Protein AF-A0A965AVF6-F1 (afdb_monomer)

Foldseek 3Di:
DLVLVVLCVVVVDQDEDQDEAADDPDCVVVVVVVSCVVHHFDYDHYHDPLDADPPDPALFQSRQASVQVSVQVSLVRVLVRDDDQQDKDKFFDPQKDAHSCLVVVVVVLLVPDPCSVQAFKEDEQAFEKDFCVVPVPQFDDDPPDPRITTQSFRPPLLQFAAPVRDRPPVGGLEPSGRVCVPPDDPPDDDNNHYLPDQKGWTLFDHSRIMMGRVVLSNPSQQGFDWDDDPDDSVPIRRSRNVNSNSSCVVPVGTYIYRSVRYRMYRYPDPPVPDD

Solvent-accessible surface area (backbone atoms only — not comparable to full-atom values): 15728 Å² total; per-residue (Å²): 113,73,72,49,59,53,47,41,46,75,72,68,49,90,70,70,48,70,46,72,44,70,65,67,91,61,67,59,62,60,53,49,52,60,64,46,61,95,54,54,69,49,77,48,80,44,71,68,97,48,84,56,74,83,89,54,98,62,65,38,55,75,43,50,47,42,53,20,53,53,51,38,51,44,48,53,55,45,46,77,69,62,86,53,77,90,39,74,40,76,49,66,45,92,70,51,46,67,57,76,59,48,65,60,54,50,54,56,54,42,71,68,47,96,58,50,90,45,53,47,34,40,15,43,31,15,20,36,34,38,46,34,86,82,38,79,87,58,43,43,79,41,89,98,37,89,66,33,13,41,25,51,34,54,33,56,35,72,30,32,19,40,73,81,69,46,72,45,58,98,37,54,50,41,51,60,22,41,59,52,70,72,75,54,69,93,86,65,88,66,56,73,38,66,74,86,46,48,67,39,71,28,48,14,68,40,34,51,36,30,42,27,50,28,53,62,65,57,36,87,83,62,52,49,40,61,58,70,89,85,60,63,55,94,66,40,52,48,33,54,36,46,31,37,42,46,47,29,72,78,66,74,29,42,37,34,37,31,52,76,46,50,75,26,36,36,69,66,76,82,72,88,83,80,130

Sequence (275 aa):
ALSRFAAWEKQGLAIRYTFLENDSVDATPALLKAFMAGRHGQLECKQLAAPYDRTRASQAFGRIMPLARMRNHALAMARSVASANEEWTLLFDADIYFPDDVLTRVFETLATDSAPDTIGMMSVYTQQLFRADQVPRIGQPVDGWPGWSAVGHYYDTFAFRDQFHRSHRPFCGFARCRSCRVGRPAGYPLPLVPADQSIVDVTAAYGGFALLPSWIVSDPRLNWSTYSGDLPEARSLCEHVIFCDRLRTLTGKRVVVLQAIDDVYRAEGVSNASG

Radius of gyration: 18.58 Å; Cα contacts (8 Å, |Δi|>4): 487; chains: 1; bounding box: 46×46×42 Å

pLDDT: mean 85.36, std 14.25, range [26.53, 98.5]

Structure (mmCIF, N/CA/C/O backbone):
data_AF-A0A965AVF6-F1
#
_entry.id   AF-A0A965AVF6-F1
#
loop_
_atom_site.group_PDB
_atom_site.id
_atom_site.type_symbol
_atom_site.label_atom_id
_atom_site.label_alt_id
_atom_site.label_comp_id
_atom_site.label_asym_id
_atom_site.label_entity_id
_atom_site.label_seq_id
_atom_site.pdbx_PDB_ins_code
_atom_site.Cartn_x
_atom_site.Cartn_y
_atom_site.Cartn_z
_atom_site.occupancy
_atom_site.B_iso_or_equiv
_atom_site.auth_seq_id
_atom_site.auth_comp_id
_atom_site.auth_asym_id
_atom_site.auth_atom_id
_atom_site.pdbx_PDB_model_num
ATOM 1 N N . ALA A 1 1 ? -8.301 -14.579 -3.091 1.00 59.06 1 ALA A N 1
ATOM 2 C CA . ALA A 1 1 ? -7.896 -13.518 -2.145 1.00 59.06 1 ALA A CA 1
ATOM 3 C C . ALA A 1 1 ? -8.533 -13.726 -0.770 1.00 59.06 1 ALA A C 1
ATOM 5 O O . ALA A 1 1 ? -7.802 -13.900 0.193 1.00 59.06 1 ALA A O 1
ATOM 6 N N . LEU A 1 2 ? -9.870 -13.800 -0.679 1.00 78.06 2 LEU A N 1
ATOM 7 C CA . LEU A 1 2 ? -10.595 -13.792 0.602 1.00 78.06 2 LEU A CA 1
ATOM 8 C C . LEU A 1 2 ? -10.259 -14.939 1.576 1.00 78.06 2 LEU A C 1
ATOM 10 O O . LEU A 1 2 ? -10.289 -14.742 2.786 1.00 78.06 2 LEU A O 1
ATOM 14 N N . SER A 1 3 ? -9.875 -16.114 1.071 1.00 73.31 3 SER A N 1
ATOM 15 C CA . SER A 1 3 ? -9.483 -17.262 1.903 1.00 73.31 3 SER A CA 1
ATOM 16 C C . SER A 1 3 ? -8.262 -17.003 2.794 1.00 73.31 3 SER A C 1
ATOM 18 O O . SER A 1 3 ? -8.140 -17.648 3.829 1.00 73.31 3 SER A O 1
ATOM 20 N N . ARG A 1 4 ? -7.383 -16.062 2.422 1.00 76.44 4 ARG A N 1
ATOM 21 C CA . ARG A 1 4 ? -6.175 -15.727 3.198 1.00 76.44 4 ARG A CA 1
ATOM 22 C C . ARG A 1 4 ? -6.493 -14.891 4.428 1.00 76.44 4 ARG A C 1
ATOM 24 O O . ARG A 1 4 ? -5.896 -15.082 5.475 1.00 76.44 4 ARG A O 1
ATOM 31 N N . PHE A 1 5 ? -7.514 -14.039 4.348 1.00 83.06 5 PHE A N 1
ATOM 32 C CA . PHE A 1 5 ? -7.996 -13.305 5.519 1.00 83.06 5 PHE A CA 1
ATOM 33 C C . PHE A 1 5 ? -8.522 -14.246 6.604 1.00 83.06 5 PHE A C 1
ATOM 35 O O . PHE A 1 5 ? -8.296 -14.003 7.785 1.00 83.06 5 PHE A O 1
ATOM 42 N N . ALA A 1 6 ? -9.145 -15.358 6.204 1.00 79.06 6 ALA A N 1
ATOM 43 C CA . ALA A 1 6 ? -9.592 -16.383 7.140 1.00 79.06 6 ALA A CA 1
ATOM 44 C C . ALA A 1 6 ? -8.423 -17.108 7.835 1.00 79.06 6 ALA A C 1
ATOM 46 O O . ALA A 1 6 ? -8.619 -17.676 8.907 1.00 79.06 6 ALA A O 1
ATOM 47 N N . ALA A 1 7 ? -7.214 -17.111 7.258 1.00 83.81 7 ALA A N 1
ATOM 48 C CA . ALA A 1 7 ? -6.035 -17.663 7.922 1.00 83.81 7 ALA A CA 1
ATOM 49 C C . ALA A 1 7 ? -5.635 -16.814 9.138 1.00 83.81 7 ALA A C 1
ATOM 51 O O . ALA A 1 7 ? -5.336 -17.372 10.191 1.00 83.81 7 ALA A O 1
ATOM 52 N N . TRP A 1 8 ? -5.718 -15.486 9.034 1.00 89.06 8 TRP A N 1
ATOM 53 C CA . TRP A 1 8 ? -5.454 -14.580 10.154 1.00 89.06 8 TRP A CA 1
ATOM 54 C C . TRP A 1 8 ? -6.490 -14.717 11.276 1.00 89.06 8 TRP A C 1
ATOM 56 O O . TRP A 1 8 ? -6.124 -14.782 12.447 1.00 89.06 8 TRP A O 1
ATOM 66 N N . GLU A 1 9 ? -7.773 -14.860 10.933 1.00 89.06 9 GLU A N 1
ATOM 67 C CA . GLU A 1 9 ? -8.834 -15.131 11.919 1.00 89.06 9 GLU A CA 1
ATOM 68 C C . GLU A 1 9 ? -8.582 -16.450 12.671 1.00 89.06 9 GLU A C 1
ATOM 70 O O . GLU A 1 9 ? -8.731 -16.515 13.890 1.00 89.06 9 GLU A O 1
ATOM 75 N N . LYS A 1 10 ? -8.139 -17.503 11.966 1.00 86.69 10 LYS A N 1
ATOM 76 C CA . LYS A 1 10 ? -7.786 -18.801 12.576 1.00 86.69 10 LYS A CA 1
ATOM 77 C C . LYS A 1 10 ? -6.592 -18.718 13.526 1.00 86.69 10 LYS A C 1
ATOM 79 O O . LYS A 1 10 ? -6.492 -19.545 14.427 1.00 86.69 10 LYS A O 1
ATOM 84 N N . GLN A 1 11 ? -5.710 -17.739 13.338 1.00 85.62 11 GLN A N 1
ATOM 85 C CA . GLN A 1 11 ? -4.608 -17.441 14.258 1.00 85.62 11 GLN A CA 1
ATOM 86 C C . GLN A 1 11 ? -5.067 -16.625 15.482 1.00 85.62 11 GLN A C 1
ATOM 88 O O . GLN A 1 11 ? -4.247 -16.265 16.320 1.00 85.62 11 GLN A O 1
ATOM 93 N N . GLY A 1 12 ? -6.370 -16.342 15.612 1.00 87.12 12 GLY A N 1
ATOM 94 C CA . GLY A 1 12 ? -6.942 -15.613 16.744 1.00 87.12 12 GLY A CA 1
ATOM 95 C C . GLY A 1 12 ? -6.839 -14.093 16.625 1.00 87.12 12 GLY A C 1
ATOM 96 O O . GLY A 1 12 ? -7.102 -13.394 17.602 1.00 87.12 12 GLY A O 1
ATOM 97 N N . LEU A 1 13 ? -6.472 -13.562 15.451 1.00 87.50 13 LEU A N 1
ATOM 98 C CA . LEU A 1 13 ? -6.428 -12.119 15.232 1.00 87.50 13 LEU A CA 1
ATOM 99 C C . LEU A 1 13 ? -7.849 -11.557 15.131 1.00 87.50 13 LEU A C 1
ATOM 101 O O . LEU A 1 13 ? -8.646 -11.976 14.289 1.00 87.50 13 LEU A O 1
ATOM 105 N N . ALA A 1 14 ? -8.157 -10.573 15.976 1.00 89.44 14 ALA A N 1
ATOM 106 C CA . ALA A 1 14 ? -9.392 -9.809 15.881 1.00 89.44 14 ALA A CA 1
ATOM 107 C C . ALA A 1 14 ? -9.292 -8.826 14.707 1.00 89.44 14 ALA A C 1
ATOM 109 O O . ALA A 1 14 ? -8.501 -7.884 14.742 1.00 89.44 14 ALA A O 1
ATOM 110 N N . ILE A 1 15 ? -10.086 -9.050 13.657 1.00 90.69 15 ILE A N 1
ATOM 111 C CA . ILE A 1 15 ? -10.019 -8.268 12.417 1.00 90.69 15 ILE A CA 1
ATOM 112 C C . ILE A 1 15 ? -11.369 -7.629 12.119 1.00 90.69 15 ILE A C 1
ATOM 114 O O . ILE A 1 15 ? -12.426 -8.241 12.277 1.00 90.69 15 ILE A O 1
ATOM 118 N N . ARG A 1 16 ? -11.316 -6.384 11.638 1.00 91.31 16 ARG A N 1
ATOM 119 C CA . ARG A 1 16 ? -12.452 -5.696 11.029 1.00 91.31 16 ARG A CA 1
ATOM 120 C C . ARG A 1 16 ? -12.164 -5.438 9.562 1.00 91.31 16 ARG A C 1
ATOM 122 O O . ARG A 1 16 ? -11.105 -4.923 9.212 1.00 91.31 16 ARG A O 1
ATOM 129 N N . TYR A 1 17 ? -13.128 -5.762 8.713 1.00 92.88 17 TYR A N 1
ATOM 130 C CA . TYR A 1 17 ? -12.982 -5.653 7.268 1.00 92.88 17 TYR A CA 1
ATOM 131 C C . TYR A 1 17 ? -13.766 -4.462 6.736 1.00 92.88 17 TYR A C 1
ATOM 133 O O . TYR A 1 17 ? -14.951 -4.316 7.017 1.00 92.88 17 TYR A O 1
ATOM 141 N N . THR A 1 18 ? -13.115 -3.616 5.943 1.00 93.94 18 THR A N 1
ATOM 142 C CA . THR A 1 18 ? -13.786 -2.534 5.216 1.00 93.94 18 THR A CA 1
ATOM 143 C C . THR A 1 18 ? -13.574 -2.745 3.728 1.00 93.94 18 THR A C 1
ATOM 145 O O . THR A 1 18 ? -12.447 -2.651 3.248 1.00 93.94 18 THR A O 1
ATOM 148 N N . PHE A 1 19 ? -14.652 -3.026 3.000 1.00 94.25 19 PHE A N 1
ATOM 149 C CA . PHE A 1 19 ? -14.619 -3.209 1.553 1.00 94.25 19 PHE A CA 1
ATOM 150 C C . PHE A 1 19 ? -15.455 -2.142 0.855 1.00 94.25 19 PHE A C 1
ATOM 152 O O . PHE A 1 19 ? -16.638 -1.969 1.147 1.00 94.25 19 PHE A O 1
ATOM 159 N N . LEU A 1 20 ? -14.835 -1.477 -0.116 1.00 93.50 20 LEU A N 1
ATOM 160 C CA . LEU A 1 20 ? -15.518 -0.658 -1.105 1.00 93.50 20 LEU A CA 1
ATOM 161 C C . LEU A 1 20 ? -15.434 -1.375 -2.452 1.00 93.50 20 LEU A C 1
ATOM 163 O O . LEU A 1 20 ? -14.375 -1.427 -3.076 1.00 93.50 20 LEU A O 1
ATOM 167 N N . GLU A 1 21 ? -16.554 -1.934 -2.880 1.00 92.25 21 GLU A N 1
ATOM 168 C CA . GLU A 1 21 ? -16.727 -2.554 -4.186 1.00 92.25 21 GLU A CA 1
ATOM 169 C C . GLU A 1 21 ? -17.348 -1.509 -5.127 1.00 92.25 21 GLU A C 1
ATOM 171 O O . GLU A 1 21 ? -18.360 -0.889 -4.788 1.00 92.25 21 GLU A O 1
ATOM 176 N N . ASN A 1 22 ? -16.701 -1.272 -6.274 1.00 88.94 22 ASN A N 1
ATOM 177 C CA . ASN A 1 22 ? -17.082 -0.228 -7.222 1.00 88.94 22 ASN A CA 1
ATOM 178 C C . ASN A 1 22 ? -17.509 -0.794 -8.585 1.00 88.94 22 ASN A C 1
ATOM 180 O O . ASN A 1 22 ? -16.715 -0.807 -9.533 1.00 88.94 22 ASN A O 1
ATOM 184 N N . ASP A 1 23 ? -18.785 -1.174 -8.675 1.00 86.69 23 ASP A N 1
ATOM 185 C CA . ASP A 1 23 ? -19.493 -1.493 -9.924 1.00 86.69 23 ASP A CA 1
ATOM 186 C C . ASP A 1 23 ? -18.922 -2.699 -10.694 1.00 86.69 23 ASP A C 1
ATOM 188 O O . ASP A 1 23 ? -18.729 -2.681 -11.912 1.00 86.69 23 ASP A O 1
ATOM 192 N N . SER A 1 24 ? -18.585 -3.763 -9.972 1.00 86.81 24 SER A N 1
ATOM 193 C CA . SER A 1 24 ? -18.201 -5.044 -10.559 1.00 86.81 24 SER A CA 1
ATOM 194 C C . SER A 1 24 ? -19.434 -5.736 -11.138 1.00 86.81 24 SER A C 1
ATOM 196 O O . SER A 1 24 ? -20.446 -5.904 -10.461 1.00 86.81 24 SER A O 1
ATOM 198 N N . VAL A 1 25 ? -19.327 -6.179 -12.391 1.00 87.88 25 VAL A N 1
ATOM 199 C CA . VAL A 1 25 ? -20.397 -6.885 -13.124 1.00 87.88 25 VAL A CA 1
ATOM 200 C C . VAL A 1 25 ? -20.321 -8.411 -12.988 1.00 87.88 25 VAL A C 1
ATOM 202 O O . VAL A 1 25 ? -21.117 -9.131 -13.584 1.00 87.88 25 VAL A O 1
ATOM 205 N N . ASP A 1 26 ? -19.338 -8.910 -12.241 1.00 88.38 26 ASP A N 1
ATOM 206 C CA . ASP A 1 26 ? -19.097 -10.331 -12.009 1.00 88.38 26 ASP A CA 1
ATOM 207 C C . ASP A 1 26 ? -19.588 -10.769 -10.614 1.00 88.38 26 ASP A C 1
ATOM 209 O O . ASP A 1 26 ? -20.364 -10.084 -9.948 1.00 88.38 26 ASP A O 1
ATOM 213 N N . ALA A 1 27 ? -19.152 -11.944 -10.151 1.00 92.75 27 ALA A N 1
ATOM 214 C CA . ALA A 1 27 ? -19.552 -12.489 -8.856 1.00 92.75 27 ALA A CA 1
ATOM 215 C C . ALA A 1 27 ? -18.955 -11.745 -7.640 1.00 92.75 27 ALA A C 1
ATOM 217 O O . ALA A 1 27 ? -19.280 -12.100 -6.503 1.00 92.75 27 ALA A O 1
ATOM 218 N N . THR A 1 28 ? -18.103 -10.730 -7.834 1.00 91.88 28 THR A N 1
ATOM 219 C CA . THR A 1 28 ? -17.403 -10.018 -6.750 1.00 91.88 28 THR A CA 1
ATOM 220 C C . THR A 1 28 ? -18.343 -9.504 -5.652 1.00 91.88 28 THR A C 1
ATOM 222 O O . THR A 1 28 ? -18.076 -9.802 -4.482 1.00 91.88 28 THR A O 1
ATOM 225 N N . PRO A 1 29 ? -19.477 -8.828 -5.946 1.00 93.19 29 PRO A N 1
ATOM 226 C CA . PRO A 1 29 ? -20.373 -8.341 -4.897 1.00 93.19 29 PRO A CA 1
ATOM 227 C C . PRO A 1 29 ? -20.983 -9.479 -4.068 1.00 93.19 29 PRO A C 1
ATOM 229 O O . PRO A 1 29 ? -21.113 -9.365 -2.849 1.00 93.19 29 PRO A O 1
ATOM 232 N N . ALA A 1 30 ? -21.345 -10.596 -4.709 1.00 94.44 30 ALA A N 1
ATOM 233 C CA . ALA A 1 30 ? -21.912 -11.756 -4.024 1.00 94.44 30 ALA A CA 1
ATOM 234 C C . ALA A 1 30 ? -20.875 -12.435 -3.115 1.00 94.44 30 ALA A C 1
ATOM 236 O O . ALA A 1 30 ? -21.179 -12.756 -1.966 1.00 94.44 30 ALA A O 1
ATOM 237 N N . LEU A 1 31 ? -19.638 -12.590 -3.599 1.00 93.94 31 LEU A N 1
ATOM 238 C CA . LEU A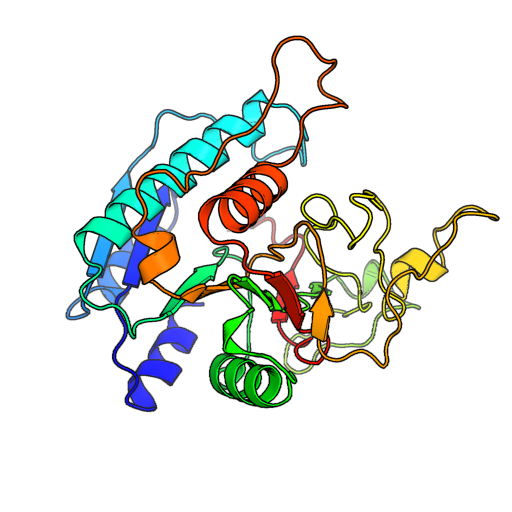 1 31 ? -18.530 -13.162 -2.833 1.00 93.94 31 LEU A CA 1
ATOM 239 C C . LEU A 1 31 ? -18.171 -12.306 -1.613 1.00 93.94 31 LEU A C 1
ATOM 241 O O . LEU A 1 31 ? -17.976 -12.851 -0.528 1.00 93.94 31 LEU A O 1
ATOM 245 N N . LEU A 1 32 ? -18.129 -10.978 -1.760 1.00 94.44 32 LEU A N 1
ATOM 246 C CA . LEU A 1 32 ? -17.861 -10.065 -0.646 1.00 94.44 32 LEU A CA 1
ATOM 247 C C . LEU A 1 32 ? -18.977 -10.095 0.401 1.00 94.44 32 LEU A C 1
ATOM 249 O O . LEU A 1 32 ? -18.683 -10.150 1.592 1.00 94.44 32 LEU A O 1
ATOM 253 N N . LYS A 1 33 ? -20.249 -10.125 -0.018 1.00 95.25 33 LYS A N 1
ATOM 254 C CA . LYS A 1 33 ? -21.388 -10.264 0.906 1.00 95.25 33 LYS A CA 1
ATOM 255 C C . LYS A 1 33 ? -21.326 -11.576 1.685 1.00 95.25 33 LYS A C 1
ATOM 257 O O . LYS A 1 33 ? -21.507 -11.567 2.898 1.00 95.25 33 LYS A O 1
ATOM 262 N N . ALA A 1 34 ? -21.037 -12.684 1.002 1.00 94.81 34 ALA A N 1
ATOM 263 C CA . ALA A 1 34 ? -20.886 -13.989 1.640 1.00 94.81 34 ALA A CA 1
ATOM 264 C C . ALA A 1 34 ? -19.699 -14.014 2.615 1.00 94.81 34 ALA A C 1
ATOM 266 O O . ALA A 1 34 ? -19.819 -14.539 3.717 1.00 94.81 34 ALA A O 1
ATOM 267 N N . PHE A 1 35 ? -18.570 -13.408 2.242 1.00 93.44 35 PHE A N 1
ATOM 268 C CA . PHE A 1 35 ? -17.415 -13.283 3.126 1.00 93.44 35 PHE A CA 1
ATOM 269 C C . PHE A 1 35 ? -17.727 -12.424 4.353 1.00 93.44 35 PHE A C 1
ATOM 271 O O . PHE A 1 35 ? -17.392 -12.807 5.465 1.00 93.44 35 PHE A O 1
ATOM 278 N N . MET A 1 36 ? -18.417 -11.299 4.192 1.00 94.31 36 MET A N 1
ATOM 279 C CA . MET A 1 36 ? -18.752 -10.412 5.309 1.00 94.31 36 MET A CA 1
ATOM 280 C C . MET A 1 36 ? -19.848 -10.957 6.233 1.00 94.31 36 MET A C 1
ATOM 282 O O . MET A 1 36 ? -20.040 -10.418 7.322 1.00 94.31 36 MET A O 1
ATOM 286 N N . ALA A 1 37 ? -20.559 -12.020 5.844 1.00 94.50 37 ALA A N 1
ATOM 287 C CA . ALA A 1 37 ? -21.601 -12.618 6.668 1.00 94.50 37 ALA A CA 1
ATOM 288 C C . ALA A 1 37 ? -21.031 -13.086 8.021 1.00 94.50 37 ALA A C 1
ATOM 290 O O . ALA A 1 37 ? -20.197 -13.988 8.085 1.00 94.50 37 ALA A O 1
ATOM 291 N N . GLY A 1 38 ? -21.483 -12.448 9.105 1.00 90.81 38 GLY A N 1
ATOM 292 C CA . GLY A 1 38 ? -21.033 -12.738 10.470 1.00 90.81 38 GLY A CA 1
ATOM 293 C C . GLY A 1 38 ? -19.671 -12.145 10.853 1.00 90.81 38 GLY A C 1
ATOM 294 O O . GLY A 1 38 ? -19.206 -12.412 11.957 1.00 90.81 38 GLY A O 1
ATOM 295 N N . ARG A 1 39 ? -19.035 -11.343 9.987 1.00 92.19 39 ARG A N 1
ATOM 296 C CA . ARG A 1 39 ? -17.766 -10.656 10.281 1.00 92.19 39 ARG A CA 1
ATOM 297 C C . ARG A 1 39 ? -17.994 -9.200 10.676 1.00 92.19 39 ARG A C 1
ATOM 299 O O . ARG A 1 39 ? -18.943 -8.559 10.231 1.00 92.19 39 ARG A O 1
ATOM 306 N N . HIS A 1 40 ? -17.091 -8.659 11.490 1.00 91.44 40 HIS A N 1
ATOM 307 C CA . HIS A 1 40 ? -17.128 -7.254 11.884 1.00 91.44 40 HIS A CA 1
ATOM 308 C C . HIS A 1 40 ? -16.584 -6.343 10.776 1.00 91.44 40 HIS A C 1
ATOM 310 O O . HIS A 1 40 ? -15.557 -6.637 10.161 1.00 91.44 40 HIS A O 1
ATOM 316 N N . GLY A 1 41 ? -17.237 -5.198 10.568 1.00 92.19 41 GLY A N 1
ATOM 317 C CA . GLY A 1 41 ? -16.781 -4.154 9.653 1.00 92.19 41 GLY A CA 1
ATOM 318 C C . GLY A 1 41 ? -17.879 -3.645 8.723 1.00 92.19 41 GLY A C 1
ATOM 319 O O . GLY A 1 41 ? -19.055 -3.663 9.082 1.00 92.19 41 GLY A O 1
ATOM 320 N N . GLN A 1 42 ? -17.491 -3.153 7.547 1.00 94.69 42 GLN A N 1
ATOM 321 C CA . GLN A 1 42 ? -18.389 -2.524 6.579 1.00 94.69 42 GLN A CA 1
ATOM 322 C C . GLN A 1 42 ? -18.126 -3.007 5.154 1.00 94.69 42 GLN A C 1
ATOM 324 O O . GLN A 1 42 ? -16.990 -3.217 4.734 1.00 94.69 42 GLN A O 1
ATOM 329 N N . LEU A 1 43 ? -19.205 -3.134 4.389 1.00 95.06 43 LEU A N 1
ATOM 330 C CA . LEU A 1 43 ? -19.174 -3.410 2.961 1.00 95.06 43 LEU A CA 1
ATOM 331 C C . LEU A 1 43 ? -20.125 -2.447 2.264 1.00 95.06 43 LEU A C 1
ATOM 333 O O . LEU A 1 43 ? -21.318 -2.433 2.558 1.00 95.06 43 LEU A O 1
ATOM 337 N N . GLU A 1 44 ? -19.601 -1.697 1.305 1.00 94.75 44 GLU A N 1
ATOM 338 C CA . GLU A 1 44 ? -20.408 -0.939 0.357 1.00 94.75 44 GLU A CA 1
ATOM 339 C C . GLU A 1 44 ? -20.139 -1.459 -1.054 1.00 94.75 44 GLU A C 1
ATOM 341 O O . GLU A 1 44 ? -19.011 -1.397 -1.538 1.00 94.75 44 GLU A O 1
ATOM 346 N N . CYS A 1 45 ? -21.189 -1.953 -1.711 1.00 91.75 45 CYS A N 1
ATOM 347 C CA . CYS A 1 45 ? -21.194 -2.260 -3.141 1.00 91.75 45 CYS A CA 1
ATOM 348 C C . CYS A 1 45 ? -22.000 -1.172 -3.844 1.00 91.75 45 CYS A C 1
ATOM 350 O O . CYS A 1 45 ? -23.228 -1.144 -3.717 1.00 91.75 45 CYS A O 1
ATOM 352 N N . LYS A 1 46 ? -21.328 -0.250 -4.531 1.00 84.38 46 LYS A N 1
ATOM 353 C CA . LYS A 1 46 ? -21.997 0.853 -5.226 1.00 84.38 46 LYS A CA 1
ATOM 354 C C . LYS A 1 46 ? -21.187 1.325 -6.416 1.00 84.38 46 LYS A C 1
ATOM 356 O O . LYS A 1 46 ? -19.965 1.323 -6.382 1.00 84.38 46 LYS A O 1
ATOM 361 N N . GLN A 1 47 ? -21.878 1.852 -7.414 1.00 78.00 47 GLN A N 1
ATOM 362 C CA . GLN A 1 47 ? -21.233 2.628 -8.457 1.00 78.00 47 GLN A CA 1
ATOM 363 C C . GLN A 1 47 ? -20.941 4.028 -7.919 1.00 78.00 47 GLN A C 1
ATOM 365 O O . GLN A 1 47 ? -21.829 4.873 -7.788 1.00 78.00 47 GLN A O 1
ATOM 370 N N . LEU A 1 48 ? -19.683 4.292 -7.582 1.00 72.38 48 LEU A N 1
ATOM 371 C CA . LEU A 1 48 ? -19.235 5.665 -7.425 1.00 72.38 48 LEU A CA 1
ATOM 372 C C . LEU A 1 48 ? -19.215 6.279 -8.825 1.00 72.38 48 LEU A C 1
ATOM 374 O O . LEU A 1 48 ? -18.567 5.740 -9.718 1.00 72.38 48 LEU A O 1
ATOM 378 N N . ALA A 1 49 ? -19.937 7.389 -9.017 1.00 60.78 49 ALA A N 1
ATOM 379 C CA . ALA A 1 49 ? -20.020 8.155 -10.267 1.00 60.78 49 ALA A CA 1
ATOM 380 C C . ALA A 1 49 ? -18.673 8.823 -10.614 1.00 60.78 49 ALA A C 1
ATOM 382 O O . ALA A 1 49 ? -18.525 10.043 -10.669 1.00 60.78 49 ALA A O 1
ATOM 383 N N . ALA A 1 50 ? -17.650 8.000 -10.778 1.00 61.06 50 ALA A N 1
ATOM 384 C CA . ALA A 1 50 ? -16.278 8.354 -11.035 1.00 61.06 50 ALA A CA 1
ATOM 385 C C . ALA A 1 50 ? -15.819 7.439 -12.179 1.00 61.06 50 ALA A C 1
ATOM 387 O O . ALA A 1 50 ? -15.155 6.430 -11.926 1.00 61.06 50 ALA A O 1
ATOM 388 N N . PRO A 1 51 ? -16.236 7.731 -13.429 1.00 56.50 51 PRO A N 1
ATOM 389 C CA . PRO A 1 51 ? -15.772 6.975 -14.581 1.00 56.50 51 PRO A CA 1
ATOM 390 C C . PRO A 1 51 ? -14.244 7.023 -14.583 1.00 56.50 51 PRO A C 1
ATOM 392 O O . PRO A 1 51 ? -13.649 8.099 -14.638 1.00 56.50 51 PRO A O 1
ATOM 395 N N . TYR A 1 52 ? -13.607 5.862 -14.459 1.00 57.09 52 TYR A N 1
ATOM 396 C CA . TYR A 1 52 ? -12.161 5.743 -14.561 1.00 57.09 52 TYR A CA 1
ATOM 397 C C . TYR A 1 52 ? -11.841 4.817 -15.728 1.00 57.09 52 TYR A C 1
ATOM 399 O O . TYR A 1 52 ? -12.338 3.694 -15.812 1.00 57.09 52 TYR A O 1
ATOM 407 N N . ASP A 1 53 ? -11.033 5.314 -16.660 1.00 57.09 53 ASP A N 1
ATOM 408 C CA . ASP A 1 53 ? -10.576 4.525 -17.795 1.00 57.09 53 ASP A CA 1
ATOM 409 C C . ASP A 1 53 ? -9.671 3.385 -17.294 1.00 57.09 53 ASP A C 1
ATOM 411 O O . ASP A 1 53 ? -8.584 3.614 -16.751 1.00 57.09 53 ASP A O 1
ATOM 415 N N . ARG A 1 54 ? -10.154 2.146 -17.454 1.00 56.72 54 ARG A N 1
ATOM 416 C CA . ARG A 1 54 ? -9.434 0.906 -17.122 1.00 56.72 54 ARG A CA 1
ATOM 417 C C . ARG A 1 54 ? -8.431 0.502 -18.207 1.00 56.72 54 ARG A C 1
ATOM 419 O O . ARG A 1 54 ? -7.574 -0.337 -17.951 1.00 56.72 54 ARG A O 1
ATOM 426 N N . THR A 1 55 ? -8.539 1.063 -19.413 1.00 44.50 55 THR A N 1
ATOM 427 C CA . THR A 1 55 ? -7.870 0.561 -20.624 1.00 44.50 55 THR A CA 1
ATOM 428 C C . THR A 1 55 ? -6.448 1.082 -20.811 1.00 44.50 55 THR A C 1
ATOM 430 O O . THR A 1 55 ? -5.677 0.511 -21.582 1.00 44.50 55 THR A O 1
ATOM 433 N N . ARG A 1 56 ? -6.052 2.134 -20.086 1.00 48.41 56 ARG A N 1
ATOM 434 C CA . ARG A 1 56 ? -4.688 2.670 -20.122 1.00 48.41 56 ARG A CA 1
ATOM 435 C C . ARG A 1 56 ? -4.160 2.896 -18.714 1.00 48.41 56 ARG A C 1
ATOM 437 O O . ARG A 1 56 ? -4.813 3.531 -17.888 1.00 48.41 56 ARG A O 1
ATOM 444 N N . ALA A 1 57 ? -2.921 2.465 -18.470 1.00 52.69 57 ALA A N 1
ATOM 445 C CA . ALA A 1 57 ? -2.105 2.919 -17.345 1.00 52.69 57 ALA A CA 1
ATOM 446 C C . ALA A 1 57 ? -1.746 4.409 -17.538 1.00 52.69 57 ALA A C 1
ATOM 448 O O . ALA A 1 57 ? -0.604 4.778 -17.805 1.00 52.69 57 ALA A O 1
ATOM 449 N N . SER A 1 58 ? -2.760 5.273 -17.495 1.00 51.66 58 SER A N 1
ATOM 450 C CA . SER A 1 58 ? -2.633 6.713 -17.669 1.00 51.66 58 SER A CA 1
ATOM 451 C C . SER A 1 58 ? -2.301 7.371 -16.331 1.00 51.66 58 SER A C 1
ATOM 453 O O . SER A 1 58 ? -2.851 7.019 -15.285 1.00 51.66 58 SER A O 1
ATOM 455 N N . GLN A 1 59 ? -1.386 8.335 -16.385 1.00 57.44 59 GLN A N 1
ATOM 456 C CA . GLN A 1 59 ? -1.031 9.224 -15.273 1.00 57.44 59 GLN A CA 1
ATOM 457 C C . GLN A 1 59 ? -1.917 10.469 -15.236 1.00 57.44 59 GLN A C 1
ATOM 459 O O . GLN A 1 59 ? -1.691 11.356 -14.417 1.00 57.44 59 GLN A O 1
ATOM 464 N N . ALA A 1 60 ? -2.888 10.566 -16.147 1.00 60.34 60 ALA A N 1
ATOM 465 C CA . ALA A 1 60 ? -3.742 11.730 -16.233 1.00 60.34 60 ALA A CA 1
ATOM 466 C C . ALA A 1 60 ? -4.479 11.929 -14.907 1.00 60.34 60 ALA A C 1
ATOM 468 O O . ALA A 1 60 ? -5.055 10.993 -14.340 1.00 60.34 60 ALA A O 1
ATOM 469 N N . PHE A 1 61 ? -4.497 13.174 -14.444 1.00 61.28 61 PHE A N 1
ATOM 470 C CA . PHE A 1 61 ? -5.242 13.600 -13.265 1.00 61.28 61 PHE A CA 1
ATOM 471 C C . PHE A 1 61 ? -6.698 13.110 -13.278 1.00 61.28 61 PHE A C 1
ATOM 473 O O . PHE A 1 61 ? -7.219 12.685 -12.245 1.00 61.28 61 PHE A O 1
ATOM 480 N N . GLY A 1 62 ? -7.319 13.074 -14.464 1.00 63.47 62 GLY A N 1
ATOM 481 C CA . GLY A 1 62 ? -8.669 12.549 -14.673 1.00 63.47 62 GLY A CA 1
ATOM 482 C C . GLY A 1 62 ? -8.863 11.086 -14.253 1.00 63.47 62 GLY A C 1
ATOM 483 O O . GLY A 1 62 ? -9.976 10.722 -13.898 1.00 63.47 62 GLY A O 1
ATOM 484 N N . ARG A 1 63 ? -7.807 10.259 -14.213 1.00 70.12 63 ARG A N 1
ATOM 485 C CA . ARG A 1 63 ? -7.841 8.886 -13.669 1.00 70.12 63 ARG A CA 1
ATOM 486 C C . ARG A 1 63 ? -7.496 8.845 -12.179 1.00 70.12 63 ARG A C 1
ATOM 488 O O . ARG A 1 63 ? -8.123 8.106 -11.422 1.00 70.12 63 ARG A O 1
ATOM 495 N N . ILE A 1 64 ? -6.509 9.632 -11.753 1.00 78.19 64 ILE A N 1
ATOM 496 C CA . ILE A 1 64 ? -5.991 9.611 -10.377 1.00 78.19 64 ILE A CA 1
ATOM 497 C C . ILE A 1 64 ? -7.009 10.184 -9.378 1.00 78.19 64 ILE A C 1
ATOM 499 O O . ILE A 1 64 ? -7.199 9.634 -8.293 1.00 78.19 64 ILE A O 1
ATOM 503 N N . MET A 1 65 ? -7.698 11.271 -9.732 1.00 81.12 65 MET A N 1
ATOM 504 C CA . MET A 1 65 ? -8.643 11.923 -8.824 1.00 81.12 65 MET A CA 1
ATOM 505 C C . MET A 1 65 ? -9.855 11.033 -8.470 1.00 81.12 65 MET A C 1
ATOM 507 O O . MET A 1 65 ? -10.189 10.949 -7.286 1.00 81.12 65 MET A O 1
ATOM 511 N N . PRO A 1 66 ? -10.492 10.313 -9.418 1.00 83.31 66 PRO A N 1
ATOM 512 C CA . PRO A 1 66 ? -11.438 9.240 -9.104 1.00 83.31 66 PRO A CA 1
ATOM 513 C C . PRO A 1 66 ? -10.919 8.226 -8.080 1.00 83.31 66 PRO A C 1
ATOM 515 O O . PRO A 1 66 ? -11.594 7.977 -7.083 1.00 83.31 66 PRO A O 1
ATOM 518 N N . LEU A 1 67 ? -9.709 7.688 -8.276 1.00 84.88 67 LEU A N 1
ATOM 519 C CA . LEU A 1 67 ? -9.101 6.715 -7.359 1.00 84.88 67 LEU A CA 1
ATOM 520 C C . LEU A 1 67 ? -8.917 7.307 -5.955 1.00 84.88 67 LEU A C 1
ATOM 522 O O . LEU A 1 67 ? -9.281 6.671 -4.968 1.00 84.88 67 LEU A O 1
ATOM 526 N N . ALA A 1 68 ? -8.431 8.547 -5.857 1.00 89.06 68 ALA A N 1
ATOM 527 C CA . ALA A 1 68 ? -8.309 9.255 -4.585 1.00 89.06 68 ALA A CA 1
ATOM 528 C C . ALA A 1 68 ? -9.667 9.422 -3.877 1.00 89.06 68 ALA A C 1
ATOM 530 O O . ALA A 1 68 ? -9.764 9.186 -2.674 1.00 89.06 68 ALA A O 1
ATOM 531 N N . ARG A 1 69 ? -10.738 9.770 -4.607 1.00 89.12 69 ARG A N 1
ATOM 532 C CA . ARG A 1 69 ? -12.098 9.869 -4.041 1.00 89.12 69 ARG A CA 1
ATOM 533 C C . ARG A 1 69 ? -12.605 8.523 -3.527 1.00 89.12 69 ARG A C 1
ATOM 535 O O . ARG A 1 69 ? -13.140 8.475 -2.424 1.00 89.12 69 ARG A O 1
ATOM 542 N N . MET A 1 70 ? -12.400 7.444 -4.283 1.00 89.50 70 MET A N 1
ATOM 543 C CA . MET A 1 70 ? -12.776 6.094 -3.847 1.00 89.50 70 MET A CA 1
ATOM 544 C C . MET A 1 70 ? -12.022 5.687 -2.580 1.00 89.50 70 MET A C 1
ATOM 546 O O . MET A 1 70 ? -12.639 5.256 -1.610 1.00 89.50 70 MET A O 1
ATOM 550 N N . ARG A 1 71 ? -10.701 5.899 -2.537 1.00 92.06 71 ARG A N 1
ATOM 551 C CA . ARG A 1 71 ? -9.904 5.595 -1.342 1.00 92.06 71 ARG A CA 1
ATOM 552 C C . ARG A 1 71 ? -10.310 6.441 -0.137 1.00 92.06 71 ARG A C 1
ATOM 554 O O . ARG A 1 71 ? -10.364 5.912 0.963 1.00 92.06 71 ARG A O 1
ATOM 561 N N . ASN A 1 72 ? -10.655 7.717 -0.325 1.00 93.44 72 ASN A N 1
ATOM 562 C CA . ASN A 1 72 ? -11.202 8.552 0.752 1.00 93.44 72 ASN A CA 1
ATOM 563 C C . ASN A 1 72 ? -12.556 8.055 1.258 1.00 93.44 72 ASN A C 1
ATOM 565 O O . ASN A 1 72 ? -12.803 8.115 2.458 1.00 93.44 72 ASN A O 1
ATOM 569 N N . HIS A 1 73 ? -13.418 7.552 0.369 1.00 92.69 73 HIS A N 1
ATOM 570 C CA . HIS A 1 73 ? -14.681 6.939 0.779 1.00 92.69 73 HIS A CA 1
ATOM 571 C C . HIS A 1 73 ? -14.427 5.691 1.632 1.00 92.69 73 HIS A C 1
ATOM 573 O O . HIS A 1 73 ? -14.948 5.592 2.739 1.00 92.69 73 HIS A O 1
ATOM 579 N N . ALA A 1 74 ? -13.549 4.793 1.175 1.00 92.38 74 ALA A N 1
ATOM 580 C CA . ALA A 1 74 ? -13.142 3.621 1.952 1.00 92.38 74 ALA A CA 1
ATOM 581 C C . ALA A 1 74 ? -12.500 4.008 3.300 1.00 92.38 74 ALA A C 1
ATOM 583 O O . ALA A 1 74 ? -12.754 3.371 4.319 1.00 92.38 74 ALA A O 1
ATOM 584 N N . LEU A 1 75 ? -11.714 5.088 3.331 1.00 92.88 75 LEU A N 1
ATOM 585 C CA . LEU A 1 75 ? -11.107 5.608 4.555 1.00 92.88 75 LEU A CA 1
ATOM 586 C C . LEU A 1 75 ? -12.161 6.142 5.532 1.00 92.88 75 LEU A C 1
ATOM 588 O O . LEU A 1 75 ? -12.072 5.887 6.727 1.00 92.88 75 LEU A O 1
ATOM 592 N N . ALA A 1 76 ? -13.178 6.851 5.037 1.00 93.00 76 ALA A N 1
ATOM 593 C CA . ALA A 1 76 ? -14.293 7.325 5.853 1.00 93.00 76 ALA A CA 1
ATOM 594 C C . ALA A 1 76 ? -15.098 6.160 6.456 1.00 93.00 76 ALA A C 1
ATOM 596 O O . ALA A 1 76 ? -15.422 6.198 7.643 1.00 93.00 76 ALA A O 1
ATOM 597 N N . MET A 1 77 ? -15.344 5.105 5.672 1.00 92.94 77 MET A N 1
ATOM 598 C CA . MET A 1 77 ? -15.950 3.862 6.162 1.00 92.94 77 MET A CA 1
ATOM 599 C C . MET A 1 77 ? -15.106 3.248 7.288 1.00 92.94 77 MET A C 1
ATOM 601 O O . MET A 1 77 ? -15.608 3.037 8.391 1.00 92.94 77 MET A O 1
ATOM 605 N N . ALA A 1 78 ? -13.802 3.060 7.056 1.00 90.19 78 ALA A N 1
ATOM 606 C CA . ALA A 1 78 ? -12.886 2.478 8.038 1.00 90.19 78 ALA A CA 1
ATOM 607 C C . ALA A 1 78 ? -12.827 3.293 9.343 1.00 90.19 78 ALA A C 1
ATOM 609 O O . ALA A 1 78 ? -12.860 2.725 10.433 1.00 90.19 78 ALA A O 1
ATOM 610 N N . ARG A 1 79 ? -12.818 4.630 9.248 1.00 90.62 79 ARG A N 1
ATOM 611 C CA . ARG A 1 79 ? -12.852 5.540 10.407 1.00 90.62 79 ARG A CA 1
ATOM 612 C C . ARG A 1 79 ? -14.105 5.384 11.253 1.00 90.62 79 ARG A C 1
ATOM 614 O O . ARG A 1 79 ? -14.021 5.465 12.470 1.00 90.62 79 ARG A O 1
ATOM 621 N N . SER A 1 80 ? -15.255 5.157 10.622 1.00 88.19 80 SER A N 1
ATOM 622 C CA . SER A 1 80 ? -16.529 5.028 11.339 1.00 88.19 80 SER A CA 1
ATOM 623 C C . SER A 1 80 ? -16.620 3.773 12.217 1.00 88.19 80 SER A C 1
ATOM 625 O O . SER A 1 80 ? -17.508 3.682 13.060 1.00 88.19 80 SER A O 1
ATOM 627 N N . VAL A 1 81 ? -15.698 2.820 12.036 1.00 82.38 81 VAL A N 1
ATOM 628 C CA . VAL A 1 81 ? -15.615 1.571 12.808 1.00 82.38 81 VAL A CA 1
ATOM 629 C C . VAL A 1 81 ? -14.297 1.405 13.567 1.00 82.38 81 VAL A C 1
ATOM 631 O O . VAL A 1 81 ? -14.104 0.380 14.220 1.00 82.38 81 VAL A O 1
ATOM 634 N N . ALA A 1 82 ? -13.374 2.364 13.473 1.00 75.81 82 ALA A N 1
ATOM 635 C CA . ALA A 1 82 ? -12.120 2.338 14.220 1.00 75.81 82 ALA A CA 1
ATOM 636 C C . ALA A 1 82 ? -12.406 2.602 15.704 1.00 75.81 82 ALA A C 1
ATOM 638 O O . ALA A 1 82 ? -13.134 3.541 16.026 1.00 75.81 82 ALA A O 1
ATOM 639 N N . SER A 1 83 ? -11.864 1.776 16.606 1.00 67.19 83 SER A N 1
ATOM 640 C CA . SER A 1 83 ? -12.258 1.821 18.021 1.00 67.19 83 SER A CA 1
ATOM 641 C C . SER A 1 83 ? -11.126 2.073 19.008 1.00 67.19 83 SER A C 1
ATOM 643 O O . SER A 1 83 ? -11.426 2.451 20.138 1.00 67.19 83 SER A O 1
ATOM 645 N N . ALA A 1 84 ? -9.851 1.908 18.633 1.00 67.12 84 ALA A N 1
ATOM 646 C CA . ALA A 1 84 ? -8.763 2.048 19.601 1.00 67.12 84 ALA A CA 1
ATOM 647 C C . ALA A 1 84 ? -7.434 2.568 19.028 1.00 67.12 84 ALA A C 1
ATOM 649 O O . ALA A 1 84 ? -7.126 2.440 17.844 1.00 67.12 84 ALA A O 1
ATOM 650 N N . ASN A 1 85 ? -6.617 3.125 19.929 1.00 69.62 85 ASN A N 1
ATOM 651 C CA . ASN A 1 85 ? -5.280 3.649 19.633 1.00 69.62 85 ASN A CA 1
ATOM 652 C C . ASN A 1 85 ? -4.233 2.550 19.365 1.00 69.62 85 ASN A C 1
ATOM 654 O O . ASN A 1 85 ? -3.203 2.840 18.764 1.00 69.62 85 ASN A O 1
ATOM 658 N N . GLU A 1 86 ? -4.499 1.307 19.778 1.00 81.69 86 GLU A N 1
ATOM 659 C CA . GLU A 1 86 ? -3.580 0.157 19.661 1.00 81.69 86 GLU A CA 1
ATOM 660 C C . GLU A 1 86 ? -3.878 -0.745 18.449 1.00 81.69 86 GLU A C 1
ATOM 662 O O . GLU A 1 86 ? -3.307 -1.820 18.290 1.00 81.69 86 GLU A O 1
ATOM 667 N N . GLU A 1 87 ? -4.785 -0.322 17.573 1.00 90.75 87 GLU A N 1
ATOM 668 C CA . GLU A 1 87 ? -5.158 -1.081 16.383 1.00 90.75 87 GLU A CA 1
ATOM 669 C C . GLU A 1 87 ? -4.255 -0.730 15.202 1.00 90.75 87 GLU A C 1
ATOM 671 O O . GLU A 1 87 ? -3.853 0.421 15.028 1.00 90.75 87 GLU A O 1
ATOM 676 N N . TRP A 1 88 ? -4.038 -1.680 14.296 1.00 93.69 88 TRP A N 1
ATOM 677 C CA . TRP A 1 88 ? -3.357 -1.447 13.020 1.00 93.69 88 TRP A CA 1
ATOM 678 C C . TRP A 1 88 ? -4.349 -1.503 11.859 1.00 93.69 88 TRP A C 1
ATOM 680 O O . TRP A 1 88 ? -5.246 -2.342 11.829 1.00 93.69 88 TRP A O 1
ATOM 690 N N . THR A 1 89 ? -4.173 -0.613 10.888 1.00 94.62 89 THR A N 1
ATOM 691 C CA . THR A 1 89 ? -4.944 -0.582 9.648 1.00 94.62 89 THR A CA 1
ATOM 692 C C . THR A 1 89 ? -4.066 -1.066 8.503 1.00 94.62 89 THR A C 1
ATOM 694 O O . THR A 1 89 ? -3.031 -0.465 8.207 1.00 94.62 89 THR A O 1
ATOM 697 N N . LEU A 1 90 ? -4.506 -2.135 7.838 1.00 95.19 90 LEU A N 1
ATOM 698 C CA . LEU A 1 90 ? -3.926 -2.608 6.586 1.00 95.19 90 LEU A CA 1
ATOM 699 C C . LEU A 1 90 ? -4.709 -2.022 5.407 1.00 95.19 90 LEU A C 1
ATOM 701 O O . LEU A 1 90 ? -5.897 -2.294 5.237 1.00 95.19 90 LEU A O 1
ATOM 705 N N . LEU A 1 91 ? -4.023 -1.246 4.579 1.00 94.81 91 LEU A N 1
ATOM 706 C CA . LEU A 1 91 ? -4.502 -0.773 3.288 1.00 94.81 91 LEU A CA 1
ATOM 707 C C . LEU A 1 91 ? -3.922 -1.684 2.210 1.00 94.81 91 LEU A C 1
ATOM 709 O O . LEU A 1 91 ? -2.704 -1.858 2.150 1.00 94.81 91 LEU A O 1
ATOM 713 N N . PHE A 1 92 ? -4.762 -2.264 1.357 1.00 91.50 92 PHE A N 1
ATOM 714 C CA . PHE A 1 92 ? -4.268 -3.110 0.277 1.00 91.50 92 PHE A CA 1
ATOM 715 C C . PHE A 1 92 ? -5.129 -3.027 -0.986 1.00 91.50 92 PHE A C 1
ATOM 717 O O . PHE A 1 92 ? -6.329 -2.755 -0.919 1.00 91.50 92 PHE A O 1
ATOM 724 N N . ASP A 1 93 ? -4.504 -3.255 -2.141 1.00 89.50 93 ASP A N 1
ATOM 725 C CA . ASP A 1 93 ? -5.187 -3.351 -3.432 1.00 89.50 93 ASP A CA 1
ATOM 726 C C . ASP A 1 93 ? -5.735 -4.778 -3.641 1.00 89.50 93 ASP A C 1
ATOM 728 O O . ASP A 1 93 ? -5.131 -5.772 -3.235 1.00 89.50 93 ASP A O 1
ATOM 732 N N . ALA A 1 94 ? -6.900 -4.902 -4.283 1.00 87.75 94 ALA A N 1
ATOM 733 C CA . ALA A 1 94 ? -7.618 -6.178 -4.397 1.00 87.75 94 ALA A CA 1
ATOM 734 C C . ALA A 1 94 ? -6.886 -7.258 -5.226 1.00 87.75 94 ALA A C 1
ATOM 736 O O . ALA A 1 94 ? -7.205 -8.442 -5.103 1.00 87.75 94 ALA A O 1
ATOM 737 N N . ASP A 1 95 ? -5.920 -6.863 -6.060 1.00 86.81 95 ASP A N 1
ATOM 738 C CA . ASP A 1 95 ? -5.107 -7.734 -6.917 1.00 86.81 95 ASP A CA 1
ATOM 739 C C . ASP A 1 95 ? -3.749 -8.117 -6.296 1.00 86.81 95 ASP A C 1
ATOM 741 O O . ASP A 1 95 ? -2.899 -8.694 -6.979 1.00 86.81 95 ASP A O 1
ATOM 745 N N . ILE A 1 96 ? -3.555 -7.854 -4.998 1.00 91.12 96 ILE A N 1
ATOM 746 C CA . ILE A 1 96 ? -2.359 -8.273 -4.265 1.00 91.12 96 ILE A CA 1
ATOM 747 C C . ILE A 1 96 ? -2.495 -9.693 -3.715 1.00 91.12 96 ILE A C 1
ATOM 749 O O . ILE A 1 96 ? -3.487 -10.093 -3.098 1.00 91.12 96 ILE A O 1
ATOM 753 N N . TYR A 1 97 ? -1.435 -10.464 -3.913 1.00 91.25 97 TYR A N 1
ATOM 754 C CA . TYR A 1 97 ? -1.206 -11.755 -3.293 1.00 91.25 97 TYR A CA 1
ATOM 755 C C . TYR A 1 97 ? -0.158 -11.634 -2.191 1.00 91.25 97 TYR A C 1
ATOM 757 O O . TYR A 1 97 ? 0.821 -10.918 -2.348 1.00 91.25 97 TYR A O 1
ATOM 765 N N . PHE A 1 98 ? -0.333 -12.379 -1.106 1.00 92.25 98 PHE A N 1
ATOM 766 C CA . PHE A 1 98 ? 0.596 -12.442 0.019 1.00 92.25 98 PHE A CA 1
ATOM 767 C C . PHE A 1 98 ? 0.479 -13.814 0.704 1.00 92.25 98 PHE A C 1
ATOM 769 O O . PHE A 1 98 ? -0.573 -14.452 0.562 1.00 92.25 98 PHE A O 1
ATOM 776 N N . PRO A 1 99 ? 1.516 -14.282 1.419 1.00 91.69 99 PRO A N 1
ATOM 777 C CA . PRO A 1 99 ? 1.453 -15.502 2.221 1.00 91.69 99 PRO A CA 1
ATOM 778 C C . PRO A 1 99 ? 0.684 -15.283 3.536 1.00 91.69 99 PRO A C 1
ATOM 780 O O . PRO A 1 99 ? 0.523 -14.154 4.003 1.00 91.69 99 PRO A O 1
ATOM 783 N N . ASP A 1 100 ? 0.201 -16.367 4.145 1.00 91.94 100 ASP A N 1
ATOM 784 C CA . ASP A 1 100 ? -0.640 -16.303 5.351 1.00 91.94 100 ASP A CA 1
ATOM 785 C C . ASP A 1 100 ? 0.106 -15.731 6.577 1.00 91.94 100 ASP A C 1
ATOM 787 O O . ASP A 1 100 ? -0.519 -15.144 7.459 1.00 91.94 100 ASP A O 1
ATOM 791 N N . ASP A 1 101 ? 1.435 -15.851 6.620 1.00 92.81 101 ASP A N 1
ATOM 792 C CA . ASP A 1 101 ? 2.321 -15.374 7.691 1.00 92.81 101 ASP A CA 1
ATOM 793 C C . ASP A 1 101 ? 2.861 -13.947 7.464 1.00 92.81 101 ASP A C 1
ATOM 795 O O . ASP A 1 101 ? 3.669 -13.457 8.257 1.00 92.81 101 ASP A O 1
ATOM 799 N N . VAL A 1 102 ? 2.414 -13.249 6.408 1.00 94.69 102 VAL A N 1
ATOM 800 C CA . VAL A 1 102 ? 2.965 -11.936 6.024 1.00 94.69 102 VAL A CA 1
ATOM 801 C C . VAL A 1 102 ? 2.918 -10.915 7.164 1.00 94.69 102 VAL A C 1
ATOM 803 O O . VAL A 1 102 ? 3.876 -10.174 7.354 1.00 94.69 102 VAL A O 1
ATOM 806 N N . LEU A 1 103 ? 1.837 -10.882 7.955 1.00 94.31 103 LEU A N 1
ATOM 807 C CA . LEU A 1 103 ? 1.704 -9.930 9.063 1.00 94.31 103 LEU A CA 1
ATOM 808 C C . LEU A 1 103 ? 2.697 -10.230 10.187 1.00 94.31 103 LEU A C 1
ATOM 810 O O . LEU A 1 103 ? 3.311 -9.300 10.704 1.00 94.31 103 LEU A O 1
ATOM 814 N N . THR A 1 104 ? 2.903 -11.507 10.516 1.00 93.94 104 THR A N 1
ATOM 815 C CA . THR A 1 104 ? 3.921 -11.937 11.484 1.00 93.94 104 THR A CA 1
ATOM 816 C C . THR A 1 104 ? 5.291 -11.425 11.061 1.00 93.94 104 THR A C 1
ATOM 818 O O . THR A 1 104 ? 5.944 -10.717 11.821 1.00 93.94 104 THR A O 1
ATOM 821 N N . ARG A 1 105 ? 5.668 -11.652 9.799 1.00 96.44 105 ARG A N 1
ATOM 822 C CA . ARG A 1 105 ? 6.948 -11.188 9.249 1.00 96.44 105 ARG A CA 1
ATOM 823 C C . ARG A 1 105 ? 7.069 -9.665 9.204 1.00 96.44 105 ARG A C 1
ATOM 825 O O . ARG A 1 105 ? 8.164 -9.146 9.417 1.00 96.44 105 ARG A O 1
ATOM 832 N N . VAL A 1 106 ? 5.974 -8.938 8.950 1.00 96.81 106 VAL A N 1
ATOM 833 C CA . VAL A 1 106 ? 5.937 -7.463 9.034 1.00 96.81 106 VAL A CA 1
ATOM 834 C C . VAL A 1 106 ? 6.292 -7.001 10.443 1.00 96.81 106 VAL A C 1
ATOM 836 O O . VAL A 1 106 ? 7.192 -6.175 10.591 1.00 96.81 106 VAL A O 1
ATOM 839 N N . PHE A 1 107 ? 5.637 -7.544 11.469 1.00 95.44 107 PHE A N 1
ATOM 840 C CA . PHE A 1 107 ? 5.889 -7.150 12.856 1.00 95.44 107 PHE A CA 1
ATOM 841 C C . PHE A 1 107 ? 7.263 -7.602 13.365 1.00 95.44 107 PHE A C 1
ATOM 843 O O . PHE A 1 107 ? 7.931 -6.835 14.055 1.00 95.44 107 PHE A O 1
ATOM 850 N N . GLU A 1 108 ? 7.729 -8.789 12.977 1.00 96.38 108 GLU A N 1
ATOM 851 C CA . GLU A 1 108 ? 9.090 -9.253 13.274 1.00 96.38 108 GLU A CA 1
ATOM 852 C C . GLU A 1 108 ? 10.143 -8.350 12.627 1.00 96.38 108 GLU A C 1
ATOM 854 O O . GLU A 1 108 ? 11.097 -7.951 13.289 1.00 96.38 108 GLU A O 1
ATOM 859 N N . THR A 1 109 ? 9.951 -7.964 11.359 1.00 97.00 109 THR A N 1
ATOM 860 C CA . THR A 1 109 ? 10.855 -7.029 10.674 1.00 97.00 109 THR A CA 1
ATOM 861 C C . THR A 1 109 ? 10.837 -5.668 11.365 1.00 97.00 109 THR A C 1
ATOM 863 O O . THR A 1 109 ? 11.901 -5.125 11.648 1.00 97.00 109 THR A O 1
ATOM 866 N N . LEU A 1 110 ? 9.656 -5.133 11.695 1.00 95.88 110 LEU A N 1
ATOM 867 C CA . LEU A 1 110 ? 9.512 -3.869 12.426 1.00 95.88 110 LEU A CA 1
ATOM 868 C C . LEU A 1 110 ? 10.276 -3.887 13.756 1.00 95.88 110 LEU A C 1
ATOM 870 O O . LEU A 1 110 ? 10.948 -2.912 14.078 1.00 95.88 110 LEU A O 1
ATOM 874 N N . ALA A 1 111 ? 10.227 -4.996 14.497 1.00 96.06 111 ALA A N 1
ATOM 875 C CA . ALA A 1 111 ? 10.928 -5.149 15.771 1.00 96.06 111 ALA A CA 1
ATOM 876 C C . ALA A 1 111 ? 12.465 -5.098 15.649 1.00 96.06 111 ALA A C 1
ATOM 878 O O . ALA A 1 111 ? 13.147 -4.941 16.659 1.00 96.06 111 ALA A O 1
ATOM 879 N N . THR A 1 112 ? 13.016 -5.215 14.433 1.00 96.38 112 THR A N 1
ATOM 880 C CA . THR A 1 112 ? 14.458 -5.047 14.175 1.00 96.38 112 THR A CA 1
ATOM 881 C C . THR A 1 112 ? 14.879 -3.595 13.928 1.00 96.38 112 THR A C 1
ATOM 883 O O . THR A 1 112 ? 16.078 -3.311 13.925 1.00 96.38 112 THR A O 1
ATOM 886 N N . ASP A 1 113 ? 13.932 -2.670 13.719 1.00 96.88 113 ASP A N 1
ATOM 887 C CA . ASP A 1 113 ? 14.237 -1.241 13.595 1.00 96.88 113 ASP A CA 1
ATOM 888 C C . ASP A 1 113 ? 14.735 -0.693 14.943 1.00 96.88 113 ASP A C 1
ATOM 890 O O . ASP A 1 113 ? 14.270 -1.096 16.007 1.00 96.88 113 ASP A O 1
ATOM 894 N N . SER A 1 114 ? 15.678 0.250 14.921 1.00 96.19 114 SER A N 1
ATOM 895 C CA . SER A 1 114 ? 16.200 0.859 16.151 1.00 96.19 114 SER A CA 1
ATOM 896 C C . SER A 1 114 ? 15.226 1.849 16.799 1.00 96.19 114 SER A C 1
ATOM 898 O O . SER A 1 114 ? 15.413 2.222 17.957 1.00 96.19 114 SER A O 1
ATOM 900 N N . ALA A 1 115 ? 14.200 2.287 16.068 1.00 96.94 115 ALA A N 1
ATOM 901 C CA . ALA A 1 115 ? 13.193 3.232 16.523 1.00 96.94 115 ALA A CA 1
ATOM 902 C C . ALA A 1 115 ? 11.813 2.914 15.902 1.00 96.94 115 ALA A C 1
ATOM 904 O O . ALA A 1 115 ? 11.255 3.760 15.193 1.00 96.94 115 ALA A O 1
ATOM 905 N N . PRO A 1 116 ? 11.217 1.735 16.172 1.00 96.12 116 PRO A N 1
ATOM 906 C CA . PRO A 1 116 ? 9.993 1.277 15.506 1.00 96.12 116 PRO A CA 1
ATOM 907 C C . PRO A 1 116 ? 8.813 2.237 15.709 1.00 96.12 116 PRO A C 1
ATOM 909 O O . PRO A 1 116 ? 8.057 2.501 14.775 1.00 96.12 116 PRO A O 1
ATOM 912 N N . ASP A 1 117 ? 8.722 2.877 16.877 1.00 95.12 117 ASP A N 1
ATOM 913 C CA . ASP A 1 117 ? 7.678 3.861 17.196 1.00 95.12 117 ASP A CA 1
ATOM 914 C C . ASP A 1 117 ? 7.757 5.142 16.349 1.00 95.12 117 ASP A C 1
ATOM 916 O O . ASP A 1 117 ? 6.833 5.964 16.352 1.00 95.12 117 ASP A O 1
ATOM 920 N N . THR A 1 118 ? 8.858 5.360 15.624 1.00 97.56 118 THR A N 1
ATOM 921 C CA . THR A 1 118 ? 9.010 6.487 14.692 1.00 97.56 118 THR A CA 1
ATOM 922 C C . THR A 1 118 ? 8.435 6.192 13.310 1.00 97.56 118 THR A C 1
ATOM 924 O O . THR A 1 118 ? 8.310 7.121 12.515 1.00 97.56 118 THR A O 1
ATOM 927 N N . ILE A 1 119 ? 8.032 4.952 13.022 1.00 98.06 119 ILE A N 1
ATOM 928 C CA . ILE A 1 119 ? 7.459 4.545 11.738 1.00 98.06 119 ILE A CA 1
ATOM 929 C C . ILE A 1 119 ? 5.938 4.727 11.769 1.00 98.06 119 ILE A C 1
ATOM 931 O O . ILE A 1 119 ? 5.241 4.198 12.628 1.00 98.06 119 ILE A O 1
ATOM 935 N N . GLY A 1 120 ? 5.410 5.501 10.820 1.00 97.44 120 GLY A N 1
ATOM 936 C CA . GLY A 1 120 ? 3.975 5.779 10.699 1.00 97.44 120 GLY A CA 1
ATOM 937 C C . GLY A 1 120 ? 3.300 4.974 9.593 1.00 97.44 120 GLY A C 1
ATOM 938 O O . GLY A 1 120 ? 2.087 4.788 9.616 1.00 97.44 120 GLY A O 1
ATOM 939 N N . MET A 1 121 ? 4.076 4.492 8.624 1.00 98.12 121 MET A N 1
ATOM 940 C CA . MET A 1 121 ? 3.584 3.651 7.541 1.00 98.12 121 MET A CA 1
ATOM 941 C C . MET A 1 121 ? 4.678 2.711 7.056 1.00 98.12 121 MET A C 1
ATOM 943 O O . MET A 1 121 ? 5.783 3.144 6.728 1.00 98.12 121 MET A O 1
ATOM 947 N N . MET A 1 122 ? 4.334 1.433 6.963 1.00 98.19 122 MET A N 1
ATOM 948 C CA . MET A 1 122 ? 5.167 0.390 6.378 1.00 98.19 122 MET A CA 1
ATOM 949 C C . MET A 1 122 ? 4.506 -0.093 5.100 1.00 98.19 122 MET A C 1
ATOM 951 O O . MET A 1 122 ? 3.355 -0.509 5.131 1.00 98.19 122 MET A O 1
ATOM 955 N N . SER A 1 123 ? 5.230 -0.082 3.991 1.00 97.50 123 SER A N 1
ATOM 956 C CA . SER A 1 123 ? 4.872 -0.880 2.817 1.00 97.50 123 SER A CA 1
ATOM 957 C C . SER A 1 123 ? 5.823 -2.063 2.708 1.00 97.50 123 SER A C 1
ATOM 959 O O . SER A 1 123 ? 6.964 -1.987 3.157 1.00 97.50 123 SER A O 1
ATOM 961 N N . VAL A 1 124 ? 5.369 -3.164 2.129 1.00 96.75 124 VAL A N 1
ATOM 962 C CA . VAL A 1 124 ? 6.235 -4.319 1.835 1.00 96.75 124 VAL A CA 1
ATOM 963 C C . VAL A 1 124 ? 6.838 -4.187 0.441 1.00 96.75 124 VAL A C 1
ATOM 965 O O . VAL A 1 124 ? 6.385 -3.377 -0.375 1.00 96.75 124 VAL A O 1
ATOM 968 N N . TYR A 1 125 ? 7.863 -4.982 0.144 1.00 96.12 125 TYR A N 1
ATOM 969 C CA . TYR A 1 125 ? 8.435 -5.058 -1.195 1.00 96.12 125 TYR A CA 1
ATOM 970 C C . TYR A 1 125 ? 7.560 -5.901 -2.122 1.00 96.12 125 TYR A C 1
ATOM 972 O O . TYR A 1 125 ? 7.933 -6.989 -2.555 1.00 96.12 125 TYR A O 1
ATOM 980 N N . THR A 1 126 ? 6.377 -5.389 -2.452 1.00 95.25 126 THR A N 1
ATOM 981 C CA . THR A 1 126 ? 5.492 -6.051 -3.406 1.00 95.25 126 THR A CA 1
ATOM 982 C C . THR A 1 126 ? 6.189 -6.164 -4.754 1.00 95.25 126 THR A C 1
ATOM 984 O O . THR A 1 126 ? 6.540 -5.155 -5.365 1.00 95.25 126 THR A O 1
ATOM 987 N N . GLN A 1 127 ? 6.390 -7.382 -5.244 1.00 93.81 127 GLN A N 1
ATOM 988 C CA . GLN A 1 127 ? 6.977 -7.624 -6.550 1.00 93.81 127 GLN A CA 1
ATOM 989 C C . GLN A 1 127 ? 5.907 -7.635 -7.638 1.00 93.81 127 GLN A C 1
ATOM 991 O O . GLN A 1 127 ? 4.852 -8.259 -7.517 1.00 93.81 127 GLN A O 1
ATOM 996 N N . GLN A 1 128 ? 6.221 -7.003 -8.761 1.00 90.94 128 GLN A N 1
ATOM 997 C CA . GLN A 1 128 ? 5.476 -7.189 -9.993 1.00 90.94 128 GLN A CA 1
ATOM 998 C C . GLN A 1 128 ? 5.833 -8.546 -10.609 1.00 90.94 128 GLN A C 1
ATOM 1000 O O . GLN A 1 128 ? 7.007 -8.826 -10.881 1.00 90.94 128 GLN A O 1
ATOM 1005 N N . LEU A 1 129 ? 4.817 -9.383 -10.827 1.00 91.00 129 LEU A N 1
ATOM 1006 C CA . LEU A 1 129 ? 4.962 -10.645 -11.542 1.00 91.00 129 LEU A CA 1
ATOM 1007 C C . LEU A 1 129 ? 4.731 -10.441 -13.031 1.00 91.00 129 LEU A C 1
ATOM 1009 O O . LEU A 1 129 ? 3.780 -9.778 -13.450 1.00 91.00 129 LEU A O 1
ATOM 1013 N N . PHE A 1 130 ? 5.592 -11.081 -13.810 1.00 89.12 130 PHE A N 1
ATOM 1014 C CA . PHE A 1 130 ? 5.512 -11.132 -15.260 1.00 89.12 130 PHE A CA 1
ATOM 1015 C C . PHE A 1 130 ? 5.197 -12.560 -15.674 1.00 89.12 130 PHE A C 1
ATOM 1017 O O . PHE A 1 130 ? 5.619 -13.510 -15.004 1.00 89.12 130 PHE A O 1
ATOM 1024 N N . ARG A 1 131 ? 4.495 -12.736 -16.792 1.00 89.75 131 ARG A N 1
ATOM 1025 C CA . ARG A 1 131 ? 4.384 -14.074 -17.367 1.00 89.75 131 ARG A CA 1
ATOM 1026 C C . ARG A 1 131 ? 5.777 -14.562 -17.761 1.00 89.75 131 ARG A C 1
ATOM 1028 O O . ARG A 1 131 ? 6.608 -13.785 -18.235 1.00 89.75 131 ARG A O 1
ATOM 1035 N N . ALA A 1 132 ? 6.046 -15.848 -17.562 1.00 86.56 132 ALA A N 1
ATOM 1036 C CA . ALA A 1 132 ? 7.373 -16.418 -17.782 1.00 86.56 132 ALA A CA 1
ATOM 1037 C C . ALA A 1 132 ? 7.882 -16.209 -19.223 1.00 86.56 132 ALA A C 1
ATOM 1039 O O . ALA A 1 132 ? 9.076 -15.996 -19.431 1.00 86.56 132 ALA A O 1
ATOM 1040 N N . ASP A 1 133 ? 6.974 -16.192 -20.203 1.00 87.19 133 ASP A N 1
ATOM 1041 C CA . ASP A 1 133 ? 7.248 -15.919 -21.619 1.00 87.19 133 ASP A CA 1
ATOM 1042 C C . ASP A 1 133 ? 7.624 -14.455 -21.918 1.00 87.19 133 ASP A C 1
ATOM 1044 O O . ASP A 1 133 ? 8.332 -14.197 -22.890 1.00 87.19 133 ASP A O 1
ATOM 1048 N N . GLN A 1 134 ? 7.226 -13.498 -21.075 1.00 84.69 134 GLN A N 1
ATOM 1049 C CA . GLN A 1 134 ? 7.589 -12.079 -21.206 1.00 84.69 134 GLN A CA 1
ATOM 1050 C C . GLN A 1 134 ? 9.005 -11.781 -20.697 1.00 84.69 134 GLN A C 1
ATOM 1052 O O . GLN A 1 134 ? 9.624 -10.801 -21.111 1.00 84.69 134 GLN A O 1
ATOM 1057 N N . VAL A 1 135 ? 9.530 -12.613 -19.791 1.00 82.19 135 VAL A N 1
ATOM 1058 C CA . VAL A 1 135 ? 10.826 -12.405 -19.121 1.00 82.19 135 VAL A CA 1
ATOM 1059 C C . VAL A 1 135 ? 11.707 -13.670 -19.083 1.00 82.19 135 VAL A C 1
ATOM 1061 O O . VAL A 1 135 ? 12.316 -13.967 -18.047 1.00 82.19 135 VAL A O 1
ATOM 1064 N N . PRO A 1 136 ? 11.868 -14.402 -20.204 1.00 74.00 136 PRO A N 1
ATOM 1065 C CA . PRO A 1 136 ? 12.346 -15.792 -20.224 1.00 74.00 136 PRO A CA 1
ATOM 1066 C C . PRO A 1 136 ? 13.793 -15.999 -19.744 1.00 74.00 136 PRO A C 1
ATOM 1068 O O . PRO A 1 136 ? 14.235 -17.133 -19.598 1.00 74.00 136 PRO A O 1
ATOM 1071 N N . ARG A 1 137 ? 14.561 -14.924 -19.525 1.00 82.81 137 ARG A N 1
ATOM 1072 C CA . ARG A 1 137 ? 15.991 -14.975 -19.155 1.00 82.81 137 ARG A CA 1
ATOM 1073 C C . ARG A 1 137 ? 16.359 -14.163 -17.914 1.00 82.81 137 ARG A C 1
ATOM 1075 O O . ARG A 1 137 ? 17.532 -14.085 -17.567 1.00 82.81 137 ARG A O 1
ATOM 1082 N N . ILE A 1 138 ? 15.384 -13.518 -17.277 1.00 85.50 138 ILE A N 1
ATOM 1083 C CA . ILE A 1 138 ? 15.625 -12.623 -16.131 1.00 85.50 138 ILE A CA 1
ATOM 1084 C C . ILE A 1 138 ? 14.718 -12.929 -14.936 1.00 85.50 138 ILE A C 1
ATOM 1086 O O . ILE A 1 138 ? 15.001 -12.489 -13.821 1.00 85.50 138 ILE A O 1
ATOM 1090 N N . GLY A 1 139 ? 13.617 -13.647 -15.157 1.00 84.69 139 GLY A N 1
ATOM 1091 C CA . GLY A 1 139 ? 12.689 -14.045 -14.112 1.00 84.69 139 GLY A CA 1
ATOM 1092 C C . GLY A 1 139 ? 13.101 -15.335 -13.408 1.00 84.69 139 GLY A C 1
ATOM 1093 O O . GLY A 1 139 ? 13.734 -16.199 -14.005 1.00 84.69 139 GLY A O 1
ATOM 1094 N N . GLN A 1 140 ? 12.730 -15.457 -12.138 1.00 88.00 140 GLN A N 1
ATOM 1095 C CA . GLN A 1 140 ? 12.755 -16.712 -11.390 1.00 88.00 140 GLN A CA 1
ATOM 1096 C C . GLN A 1 140 ? 11.313 -17.212 -11.265 1.00 88.00 140 GLN A C 1
ATOM 1098 O O . GLN A 1 140 ? 10.446 -16.378 -10.991 1.00 88.00 140 GLN A O 1
ATOM 1103 N N . PRO A 1 141 ? 11.041 -18.513 -11.466 1.00 88.56 141 PRO A N 1
ATOM 1104 C CA . PRO A 1 141 ? 9.718 -19.079 -11.223 1.00 88.56 141 PRO A CA 1
ATOM 1105 C C . PRO A 1 141 ? 9.227 -18.767 -9.808 1.00 88.56 141 PRO A C 1
ATOM 1107 O O . PRO A 1 141 ? 10.034 -18.660 -8.884 1.00 88.56 141 PRO A O 1
ATOM 1110 N N . VAL A 1 142 ? 7.914 -18.619 -9.653 1.00 88.44 142 VAL A N 1
ATOM 1111 C CA . VAL A 1 142 ? 7.277 -18.436 -8.345 1.00 88.44 142 VAL A CA 1
ATOM 1112 C C . VAL A 1 142 ? 6.622 -19.745 -7.924 1.00 88.44 142 VAL A C 1
ATOM 1114 O O . VAL A 1 142 ? 5.834 -20.326 -8.677 1.00 88.44 142 VAL A O 1
ATOM 1117 N N . ASP A 1 143 ? 6.943 -20.206 -6.720 1.00 84.75 143 ASP A N 1
ATOM 1118 C CA . ASP A 1 143 ? 6.398 -21.449 -6.181 1.00 84.75 143 ASP A CA 1
ATOM 1119 C C . ASP A 1 143 ? 4.867 -21.387 -6.088 1.00 84.75 143 ASP A C 1
ATOM 1121 O O . ASP A 1 143 ? 4.273 -20.395 -5.664 1.00 84.75 143 ASP A O 1
ATOM 1125 N N . GLY A 1 144 ? 4.206 -22.455 -6.541 1.00 84.31 144 GLY A N 1
ATOM 1126 C CA . GLY A 1 144 ? 2.742 -22.541 -6.600 1.00 84.31 144 GLY A CA 1
ATOM 1127 C C . GLY A 1 144 ? 2.077 -21.714 -7.710 1.00 84.31 144 GLY A C 1
ATOM 1128 O O . GLY A 1 144 ? 0.853 -21.740 -7.821 1.00 84.31 144 GLY A O 1
ATOM 1129 N N . TRP A 1 145 ? 2.849 -20.995 -8.534 1.00 85.81 145 TRP A N 1
ATOM 1130 C CA . TRP A 1 145 ? 2.353 -20.090 -9.579 1.00 85.81 145 TRP A CA 1
ATOM 1131 C C . TRP A 1 145 ? 2.934 -20.462 -10.954 1.00 85.81 145 TRP A C 1
ATOM 1133 O O . TRP A 1 145 ? 3.728 -19.709 -11.530 1.00 85.81 145 TRP A O 1
ATOM 1143 N N . PRO A 1 146 ? 2.557 -21.632 -11.511 1.00 81.38 146 PRO A N 1
ATOM 1144 C CA . PRO A 1 146 ? 3.089 -22.083 -12.791 1.00 81.38 146 PRO A CA 1
ATOM 1145 C C . PRO A 1 146 ? 2.775 -21.063 -13.895 1.00 81.38 146 PRO A C 1
ATOM 1147 O O . PRO A 1 146 ? 1.638 -20.623 -14.051 1.00 81.38 146 PRO A O 1
ATOM 1150 N N . GLY A 1 147 ? 3.797 -20.674 -14.659 1.00 88.31 147 GLY A N 1
ATOM 1151 C CA . GLY A 1 147 ? 3.681 -19.688 -15.740 1.00 88.31 147 GLY A CA 1
ATOM 1152 C C . GLY A 1 147 ? 4.002 -18.242 -15.345 1.00 88.31 147 GLY A C 1
ATOM 1153 O O . GLY A 1 147 ? 4.048 -17.385 -16.228 1.00 88.31 147 GLY A O 1
ATOM 1154 N N . TRP A 1 148 ? 4.286 -17.969 -14.068 1.00 90.56 148 TRP A N 1
ATOM 1155 C CA . TRP A 1 148 ? 4.708 -16.650 -13.593 1.00 90.56 148 TRP A CA 1
ATOM 1156 C C . TRP A 1 148 ? 6.165 -16.641 -13.150 1.00 90.56 148 TRP A C 1
ATOM 1158 O O . TRP A 1 148 ? 6.668 -17.603 -12.567 1.00 90.56 148 TRP A O 1
ATOM 1168 N N . SER A 1 149 ? 6.820 -15.510 -13.396 1.00 91.25 149 SER A N 1
ATOM 1169 C CA . SER A 1 149 ? 8.192 -15.270 -12.985 1.00 91.25 149 SER A CA 1
ATOM 1170 C C . SER A 1 149 ? 8.329 -13.940 -12.246 1.00 91.25 149 SER A C 1
ATOM 1172 O O . SER A 1 149 ? 7.941 -12.878 -12.739 1.00 91.25 149 SER A O 1
ATOM 1174 N N . ALA A 1 150 ? 8.958 -13.993 -11.076 1.00 91.19 150 ALA A N 1
ATOM 1175 C CA . ALA A 1 150 ? 9.375 -12.829 -10.313 1.00 91.19 150 ALA A CA 1
ATOM 1176 C C . ALA A 1 150 ? 10.698 -12.291 -10.870 1.00 91.19 150 ALA A C 1
ATOM 1178 O O . ALA A 1 150 ? 11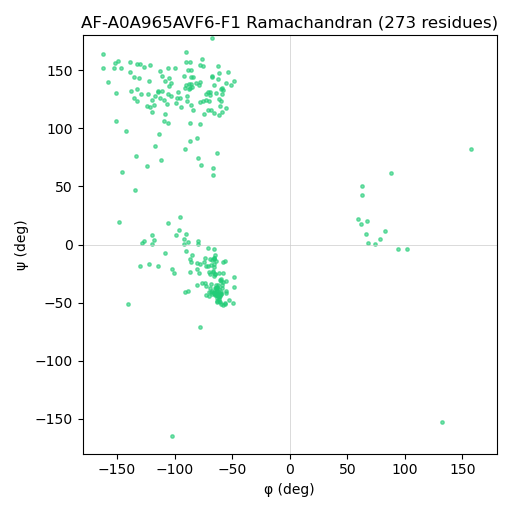.613 -13.053 -11.183 1.00 91.19 150 ALA A O 1
ATOM 1179 N N . VAL A 1 151 ? 10.847 -10.972 -10.979 1.00 90.69 151 VAL A N 1
ATOM 1180 C CA . VAL A 1 151 ? 12.100 -10.319 -11.422 1.00 90.69 151 VAL A CA 1
ATOM 1181 C C . VAL A 1 151 ? 12.672 -9.377 -10.362 1.00 90.69 151 VAL A C 1
ATOM 1183 O O . VAL A 1 151 ? 13.600 -8.624 -10.658 1.00 90.69 151 VAL A O 1
ATOM 1186 N N . GLY A 1 152 ? 12.116 -9.363 -9.149 1.00 91.31 152 GLY A N 1
ATOM 1187 C CA . GLY A 1 152 ? 12.514 -8.413 -8.116 1.00 91.31 152 GLY A CA 1
ATOM 1188 C C . GLY A 1 152 ? 12.145 -6.970 -8.444 1.00 91.31 152 GLY A C 1
ATOM 1189 O O . GLY A 1 152 ? 12.799 -6.080 -7.922 1.00 91.31 152 GLY A O 1
ATOM 1190 N N . HIS A 1 153 ? 11.189 -6.697 -9.339 1.00 92.31 153 HIS A N 1
ATOM 1191 C CA . HIS A 1 153 ? 10.766 -5.327 -9.657 1.00 92.31 153 HIS A CA 1
ATOM 1192 C C . HIS A 1 153 ? 9.693 -4.876 -8.666 1.00 92.31 153 HIS A C 1
ATOM 1194 O O . HIS A 1 153 ? 8.640 -5.504 -8.605 1.00 92.31 153 HIS A O 1
ATOM 1200 N N . TYR A 1 154 ? 9.955 -3.805 -7.914 1.00 93.31 154 TYR A N 1
ATOM 1201 C CA . TYR A 1 154 ? 8.975 -3.213 -7.000 1.00 93.31 154 TYR A CA 1
ATOM 1202 C C . TYR A 1 154 ? 7.729 -2.752 -7.765 1.00 93.31 154 TYR A C 1
ATOM 1204 O O . TYR A 1 154 ? 7.837 -1.959 -8.700 1.00 93.31 154 TYR A O 1
ATOM 1212 N N . TYR A 1 155 ? 6.561 -3.247 -7.372 1.00 91.06 155 TYR A N 1
ATOM 1213 C CA . TYR A 1 155 ? 5.275 -2.819 -7.900 1.00 91.06 155 TYR A CA 1
ATOM 1214 C C . TYR A 1 155 ? 4.977 -1.373 -7.488 1.00 91.06 155 TYR A C 1
ATOM 1216 O O . TYR A 1 155 ? 5.287 -0.945 -6.382 1.00 91.06 155 TYR A O 1
ATOM 1224 N N . ASP A 1 156 ? 4.341 -0.632 -8.394 1.00 86.12 156 ASP A N 1
ATOM 1225 C CA . ASP A 1 156 ? 3.983 0.774 -8.209 1.00 86.12 156 ASP A CA 1
ATOM 1226 C C . ASP A 1 156 ? 5.200 1.705 -8.022 1.00 86.12 156 ASP A C 1
ATOM 1228 O O . ASP A 1 156 ? 5.277 2.563 -7.140 1.00 86.12 156 ASP A O 1
ATOM 1232 N N . THR A 1 157 ? 6.172 1.584 -8.935 1.00 86.69 157 THR A N 1
ATOM 1233 C CA . THR A 1 157 ? 7.303 2.528 -9.059 1.00 86.69 157 THR A CA 1
ATOM 1234 C C . THR A 1 157 ? 6.871 3.983 -9.271 1.00 86.69 157 THR A C 1
ATOM 1236 O O . THR A 1 157 ? 7.690 4.892 -9.127 1.00 86.69 157 THR A O 1
ATOM 1239 N N . PHE A 1 158 ? 5.602 4.232 -9.613 1.00 83.88 158 PHE A N 1
ATOM 1240 C CA . PHE A 1 158 ? 5.054 5.578 -9.721 1.00 83.88 158 PHE A CA 1
ATOM 1241 C C . PHE A 1 158 ? 4.851 6.229 -8.351 1.00 83.88 158 PHE A C 1
ATOM 1243 O O . PHE A 1 158 ? 5.242 7.391 -8.183 1.00 83.88 158 PHE A O 1
ATOM 1250 N N . ALA A 1 159 ? 4.309 5.473 -7.392 1.00 87.00 159 ALA A N 1
ATOM 1251 C CA . ALA A 1 159 ? 4.143 5.883 -6.001 1.00 87.00 159 ALA A CA 1
ATOM 1252 C C . ALA A 1 159 ? 5.474 6.009 -5.243 1.00 87.00 159 ALA A C 1
ATOM 1254 O O . ALA A 1 159 ? 5.562 6.769 -4.281 1.00 87.00 159 ALA A O 1
ATOM 1255 N N . PHE A 1 160 ? 6.517 5.293 -5.678 1.00 92.06 160 PHE A N 1
ATOM 1256 C CA . PHE A 1 160 ? 7.812 5.288 -5.002 1.00 92.06 160 PHE A CA 1
ATOM 1257 C C . PHE A 1 160 ? 8.564 6.624 -5.131 1.00 92.06 160 PHE A C 1
ATOM 1259 O O . PHE A 1 160 ? 8.807 7.135 -6.234 1.00 92.06 160 PHE A O 1
ATOM 1266 N N . ARG A 1 161 ? 9.004 7.167 -3.995 1.00 92.56 161 ARG A N 1
ATOM 1267 C CA . ARG A 1 161 ? 9.944 8.287 -3.894 1.00 92.56 161 ARG A CA 1
ATOM 1268 C C . ARG A 1 161 ? 10.981 7.970 -2.830 1.00 92.56 161 ARG A C 1
ATOM 1270 O O . ARG A 1 161 ? 10.626 7.689 -1.689 1.00 92.56 161 ARG A O 1
ATOM 1277 N N . ASP A 1 162 ? 12.257 8.046 -3.193 1.00 92.31 162 ASP A N 1
ATOM 1278 C CA . ASP A 1 162 ? 13.336 7.784 -2.236 1.00 92.31 162 ASP A CA 1
ATOM 1279 C C . ASP A 1 162 ? 13.412 8.856 -1.131 1.00 92.31 162 ASP A C 1
ATOM 1281 O O . ASP A 1 162 ? 12.656 9.834 -1.130 1.00 92.31 162 ASP A O 1
ATOM 1285 N N . GLN A 1 163 ? 14.336 8.690 -0.184 1.00 92.75 163 GLN A N 1
ATOM 1286 C CA . GLN A 1 163 ? 14.569 9.649 0.905 1.00 92.75 163 GLN A CA 1
ATOM 1287 C C . GLN A 1 163 ? 14.925 11.077 0.435 1.00 92.75 163 GLN A C 1
ATOM 1289 O O . GLN A 1 163 ? 14.848 12.018 1.216 1.00 92.75 163 GLN A O 1
ATOM 1294 N N . PHE A 1 164 ? 15.286 11.257 -0.840 1.00 90.25 164 PHE A N 1
ATOM 1295 C CA . PHE A 1 164 ? 15.630 12.545 -1.450 1.00 90.25 164 PHE A CA 1
ATOM 1296 C C . PHE A 1 164 ? 14.521 13.071 -2.377 1.00 90.25 164 PHE A C 1
ATOM 1298 O O . PHE A 1 164 ? 14.783 13.914 -3.234 1.00 90.25 164 PHE A O 1
ATOM 1305 N N . HIS A 1 165 ? 13.290 12.564 -2.238 1.00 89.19 165 HIS A N 1
ATOM 1306 C CA . HIS A 1 165 ? 12.127 12.926 -3.056 1.00 89.19 165 HIS A CA 1
ATOM 1307 C C . HIS A 1 165 ? 12.265 12.613 -4.559 1.00 89.19 165 HIS A C 1
ATOM 1309 O O . HIS A 1 165 ? 11.500 13.134 -5.379 1.00 89.19 165 HIS A O 1
ATOM 1315 N N . ARG A 1 166 ? 13.200 11.744 -4.964 1.00 86.81 166 ARG A N 1
ATOM 1316 C CA . ARG A 1 166 ? 13.411 11.429 -6.385 1.00 86.81 166 ARG A CA 1
ATOM 1317 C C . ARG A 1 166 ? 12.457 10.338 -6.861 1.00 86.81 166 ARG A C 1
ATOM 1319 O O . ARG A 1 166 ? 12.269 9.316 -6.201 1.00 86.81 166 ARG A O 1
ATOM 1326 N N . SER A 1 167 ? 11.882 10.562 -8.042 1.00 85.94 167 SER A N 1
ATOM 1327 C CA . SER A 1 167 ? 11.136 9.565 -8.817 1.00 85.94 167 SER A CA 1
ATOM 1328 C C . SER A 1 167 ? 12.087 8.779 -9.708 1.00 85.94 167 SER A C 1
ATOM 1330 O O . SER A 1 167 ? 12.864 9.390 -10.438 1.00 85.94 167 SER A O 1
ATOM 1332 N N . HIS A 1 168 ? 11.951 7.453 -9.727 1.00 81.31 168 HIS A N 1
ATOM 1333 C CA . HIS A 1 168 ? 12.785 6.577 -10.569 1.00 81.31 168 HIS A CA 1
ATOM 1334 C C . HIS A 1 168 ? 12.039 5.959 -11.745 1.00 81.31 168 HIS A C 1
ATOM 1336 O O . HIS A 1 168 ? 12.653 5.367 -12.629 1.00 81.31 168 HIS A O 1
ATOM 1342 N N . ARG A 1 169 ? 10.715 6.144 -11.791 1.00 79.88 169 ARG A N 1
ATOM 1343 C CA . ARG A 1 169 ? 9.849 5.657 -12.864 1.00 79.88 169 ARG A CA 1
ATOM 1344 C C . ARG A 1 169 ? 10.376 6.069 -14.256 1.00 79.88 169 ARG A C 1
ATOM 1346 O O . ARG A 1 169 ? 10.733 7.233 -14.430 1.00 79.88 169 ARG A O 1
ATOM 1353 N N . PRO A 1 170 ? 10.364 5.168 -15.260 1.00 78.00 170 PRO A N 1
ATOM 1354 C CA . PRO A 1 170 ? 9.796 3.810 -15.249 1.00 78.00 170 PRO A CA 1
ATOM 1355 C C . PRO A 1 170 ? 10.672 2.743 -14.579 1.00 78.00 170 PRO A C 1
ATOM 1357 O O . PRO A 1 170 ? 10.283 1.580 -14.529 1.00 78.00 170 PRO A O 1
ATOM 1360 N N . PHE A 1 171 ? 11.840 3.110 -14.058 1.00 85.19 171 PHE A N 1
ATOM 1361 C CA . PHE A 1 171 ? 12.755 2.184 -13.410 1.00 85.19 171 PHE A CA 1
ATOM 1362 C C . PHE A 1 171 ? 12.487 2.059 -11.906 1.00 85.19 171 PHE A C 1
ATOM 1364 O O . PHE A 1 171 ? 11.911 2.922 -11.245 1.00 85.19 171 PHE A O 1
ATOM 1371 N N . CYS A 1 172 ? 12.924 0.933 -11.358 1.00 87.25 172 CYS A N 1
ATOM 1372 C CA . CYS A 1 172 ? 12.843 0.626 -9.942 1.00 87.25 172 CYS A CA 1
ATOM 1373 C C . CYS A 1 172 ? 14.122 1.104 -9.237 1.00 87.25 172 CYS A C 1
ATOM 1375 O O . CYS A 1 172 ? 15.224 0.844 -9.717 1.00 87.25 172 CYS A O 1
ATOM 1377 N N . GLY A 1 173 ? 13.974 1.764 -8.083 1.00 87.50 173 GLY A N 1
ATOM 1378 C CA . GLY A 1 173 ? 15.082 2.267 -7.258 1.00 87.50 173 GLY A CA 1
ATOM 1379 C C . GLY A 1 173 ? 15.978 1.186 -6.638 1.00 87.50 173 GLY A C 1
ATOM 1380 O O . GLY A 1 173 ? 17.043 1.500 -6.108 1.00 87.50 173 GLY A O 1
ATOM 1381 N N . PHE A 1 174 ? 15.563 -0.079 -6.694 1.00 91.94 174 PHE A N 1
ATOM 1382 C CA . PHE A 1 174 ? 16.078 -1.142 -5.840 1.00 91.94 174 PHE A CA 1
ATOM 1383 C C . PHE A 1 174 ? 17.070 -2.070 -6.536 1.00 91.94 174 PHE A C 1
ATOM 1385 O O . PHE A 1 174 ? 16.863 -2.516 -7.668 1.00 91.94 174 PHE A O 1
ATOM 1392 N N . ALA A 1 175 ? 18.130 -2.435 -5.811 1.00 90.75 175 ALA A N 1
ATOM 1393 C CA . ALA A 1 175 ? 19.197 -3.306 -6.295 1.00 90.75 175 ALA A CA 1
ATOM 1394 C C . ALA A 1 175 ? 18.696 -4.678 -6.720 1.00 90.75 175 ALA A C 1
ATOM 1396 O O . ALA A 1 175 ? 19.244 -5.257 -7.657 1.00 90.75 175 ALA A O 1
ATOM 1397 N N . ARG A 1 176 ? 17.643 -5.183 -6.081 1.00 89.75 176 ARG A N 1
ATOM 1398 C CA . ARG A 1 176 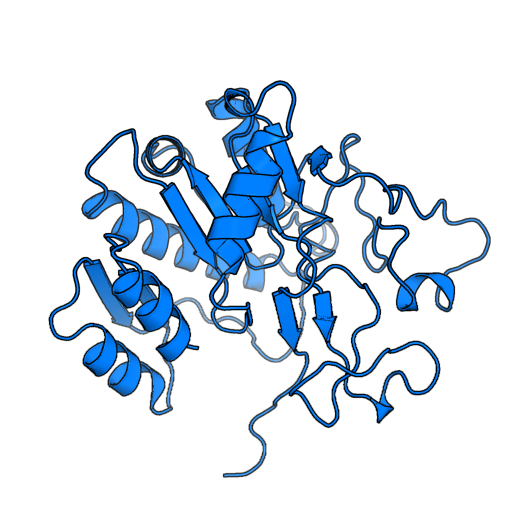? 17.088 -6.519 -6.320 1.00 89.75 176 ARG A CA 1
ATOM 1399 C C . ARG A 1 176 ? 16.417 -6.668 -7.693 1.00 89.75 176 ARG A C 1
ATOM 1401 O O . ARG A 1 176 ? 16.267 -7.788 -8.175 1.00 89.75 176 ARG A O 1
ATOM 1408 N N . CYS A 1 177 ? 16.072 -5.561 -8.354 1.00 91.62 177 CYS A N 1
ATOM 1409 C CA . CYS A 1 177 ? 15.374 -5.583 -9.635 1.00 91.62 177 CYS A CA 1
ATOM 1410 C C . CYS A 1 177 ? 16.264 -6.065 -10.788 1.00 91.62 177 CYS A C 1
ATOM 1412 O O . CYS A 1 177 ? 17.217 -5.398 -11.188 1.00 91.62 177 CYS A O 1
ATOM 1414 N N . ARG A 1 178 ? 15.911 -7.211 -11.378 1.00 89.06 178 ARG A N 1
ATOM 1415 C CA . ARG A 1 178 ? 16.588 -7.800 -12.544 1.00 89.06 178 ARG A CA 1
ATOM 1416 C C . ARG A 1 178 ? 16.152 -7.161 -13.860 1.00 89.06 178 ARG A C 1
ATOM 1418 O O . ARG A 1 178 ? 16.981 -6.966 -14.742 1.00 89.06 178 ARG A O 1
ATOM 1425 N N . SER A 1 179 ? 14.883 -6.769 -13.969 1.00 88.00 179 SER A N 1
ATOM 1426 C CA . SER A 1 179 ? 14.333 -6.147 -15.184 1.00 88.00 179 SER A CA 1
ATOM 1427 C C . SER A 1 179 ? 1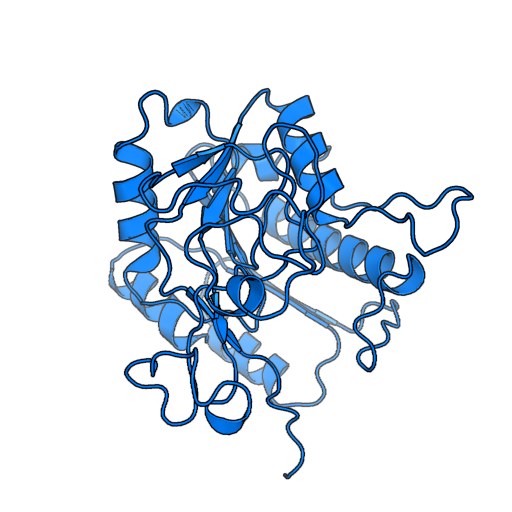4.997 -4.802 -15.506 1.00 88.00 179 SER A C 1
ATOM 1429 O O . SER A 1 179 ? 15.527 -4.601 -16.601 1.00 88.00 179 SER A O 1
ATOM 1431 N N . CYS A 1 180 ? 15.102 -3.908 -14.519 1.00 86.75 180 CYS A N 1
ATOM 1432 C CA . CYS A 1 180 ? 15.712 -2.592 -14.726 1.00 86.75 180 CYS A CA 1
ATOM 1433 C C . CYS A 1 180 ? 17.232 -2.646 -14.933 1.00 86.75 180 CYS A C 1
ATOM 1435 O O . CYS A 1 180 ? 17.797 -1.696 -15.463 1.00 86.75 180 CYS A O 1
ATOM 1437 N N . ARG A 1 181 ? 17.910 -3.739 -14.552 1.00 81.62 181 ARG A N 1
ATOM 1438 C CA . ARG A 1 181 ? 19.344 -3.916 -14.835 1.00 81.62 181 ARG A CA 1
ATOM 1439 C C . ARG A 1 181 ? 19.617 -4.107 -16.328 1.00 81.62 181 ARG A C 1
ATOM 1441 O O . ARG A 1 181 ? 20.654 -3.650 -16.795 1.00 81.62 181 ARG A O 1
ATOM 1448 N N . VAL A 1 182 ? 18.701 -4.753 -17.052 1.00 79.31 182 VAL A N 1
ATOM 1449 C CA . VAL A 1 182 ? 18.855 -5.070 -18.482 1.00 79.31 182 VAL A CA 1
ATOM 1450 C C . VAL A 1 182 ? 18.342 -3.940 -19.378 1.00 79.31 182 VAL A C 1
ATOM 1452 O O . VAL A 1 182 ? 18.970 -3.627 -20.380 1.00 79.31 182 VAL A O 1
ATOM 1455 N N . GLY A 1 183 ? 17.223 -3.306 -19.018 1.00 71.75 183 GLY A N 1
ATOM 1456 C CA . GLY A 1 183 ? 16.547 -2.316 -19.871 1.00 71.75 183 GLY A CA 1
ATOM 1457 C C . GLY A 1 183 ? 16.974 -0.852 -19.698 1.00 71.75 183 GLY A C 1
ATOM 1458 O O . GLY A 1 183 ? 16.282 0.029 -20.205 1.00 71.75 183 GLY A O 1
ATOM 1459 N N . ARG A 1 184 ? 18.040 -0.550 -18.941 1.00 75.25 184 ARG A N 1
ATOM 1460 C CA . ARG A 1 184 ? 18.396 0.837 -18.574 1.00 75.25 184 ARG A CA 1
ATOM 1461 C C . ARG A 1 184 ? 19.371 1.515 -19.552 1.00 75.25 184 ARG A C 1
ATOM 1463 O O . ARG A 1 184 ? 20.310 0.862 -20.008 1.00 75.25 184 ARG A O 1
ATOM 1470 N N . PRO A 1 185 ? 19.235 2.835 -19.795 1.00 74.44 185 PRO A N 1
ATOM 1471 C CA . PRO A 1 185 ? 20.255 3.625 -20.480 1.00 74.44 185 PRO A CA 1
ATOM 1472 C C . PRO A 1 185 ? 21.584 3.645 -19.712 1.00 74.44 185 PRO A C 1
ATOM 1474 O O . PRO A 1 185 ? 21.603 3.659 -18.476 1.00 74.44 185 PRO A O 1
ATOM 1477 N N . ALA A 1 186 ? 22.701 3.708 -20.441 1.00 73.00 186 ALA A N 1
ATOM 1478 C CA . ALA A 1 186 ? 24.016 3.933 -19.847 1.00 73.00 186 ALA A CA 1
ATOM 1479 C C . ALA A 1 186 ? 24.043 5.297 -19.125 1.00 73.00 186 ALA A C 1
ATOM 1481 O O . ALA A 1 186 ? 23.706 6.318 -19.720 1.00 73.00 186 ALA A O 1
ATOM 1482 N N . GLY A 1 187 ? 24.417 5.311 -17.840 1.00 71.25 187 GLY A N 1
ATOM 1483 C CA . GLY A 1 187 ? 24.551 6.534 -17.030 1.00 71.25 187 GLY A CA 1
ATOM 1484 C C . GLY A 1 187 ? 23.405 6.842 -16.055 1.00 71.25 187 GLY A C 1
ATOM 1485 O O . GLY A 1 187 ? 23.528 7.783 -15.276 1.00 71.25 187 GLY A O 1
ATOM 1486 N N . TYR A 1 188 ? 22.317 6.062 -16.030 1.00 76.12 188 TYR A N 1
ATOM 1487 C CA . TYR A 1 188 ? 21.262 6.253 -15.024 1.00 76.12 188 TYR A CA 1
ATOM 1488 C C . TYR A 1 188 ? 21.685 5.658 -13.658 1.00 76.12 188 TYR A C 1
ATOM 1490 O O . TYR A 1 188 ? 21.993 4.460 -13.601 1.00 76.12 188 TYR A O 1
ATOM 1498 N N . PRO A 1 189 ? 21.711 6.440 -12.556 1.00 73.31 189 PRO A N 1
ATOM 1499 C CA . PRO A 1 189 ? 22.335 6.048 -11.288 1.00 73.31 189 PRO A CA 1
ATOM 1500 C C . PRO A 1 189 ? 21.434 5.115 -10.465 1.00 73.31 189 PRO A C 1
ATOM 1502 O O . PRO A 1 189 ? 20.838 5.515 -9.471 1.00 73.31 189 PRO A O 1
ATOM 1505 N N . LEU A 1 190 ? 21.329 3.855 -10.889 1.00 74.19 190 LEU A N 1
ATOM 1506 C CA . LEU A 1 190 ? 20.663 2.780 -10.151 1.00 74.19 190 LEU A CA 1
ATOM 1507 C C . LEU A 1 190 ? 21.631 1.618 -9.863 1.00 74.19 190 LEU A C 1
ATOM 1509 O O . LEU A 1 190 ? 22.552 1.378 -10.651 1.00 74.19 190 LEU A O 1
ATOM 1513 N N . PRO A 1 191 ? 21.387 0.822 -8.812 1.00 80.00 191 PRO A N 1
ATOM 1514 C CA . PRO A 1 191 ? 20.331 1.002 -7.816 1.00 80.00 191 PRO A CA 1
ATOM 1515 C C . PRO A 1 191 ? 20.672 2.073 -6.778 1.00 80.00 191 PRO A C 1
ATOM 1517 O O . PRO A 1 191 ? 21.838 2.336 -6.512 1.00 80.00 191 PRO A O 1
ATOM 1520 N N . LEU A 1 192 ? 19.641 2.668 -6.185 1.00 84.00 192 LEU A N 1
ATOM 1521 C CA . LEU A 1 192 ? 19.771 3.637 -5.091 1.00 84.00 192 LEU A CA 1
ATOM 1522 C C . LEU A 1 192 ? 19.493 3.016 -3.731 1.00 84.00 192 LEU A C 1
ATOM 1524 O O . LEU A 1 192 ? 19.971 3.523 -2.723 1.00 84.00 192 LEU A O 1
ATOM 1528 N N . VAL A 1 193 ? 18.728 1.927 -3.721 1.00 90.31 193 VAL A N 1
ATOM 1529 C CA . VAL A 1 193 ? 18.419 1.162 -2.522 1.00 90.31 193 VAL A CA 1
ATOM 1530 C C . VAL A 1 193 ? 19.177 -0.171 -2.578 1.00 90.31 193 VAL A C 1
ATOM 1532 O O . VAL A 1 193 ? 18.890 -0.990 -3.464 1.00 90.31 193 VAL A O 1
ATOM 1535 N N . PRO A 1 194 ? 20.161 -0.388 -1.688 1.00 90.06 194 PRO A N 1
ATOM 1536 C CA . PRO A 1 194 ? 20.909 -1.638 -1.579 1.00 90.06 194 PRO A CA 1
ATOM 1537 C C . PRO A 1 194 ? 20.030 -2.844 -1.210 1.00 90.06 194 PRO A C 1
ATOM 1539 O O . PRO A 1 194 ? 18.98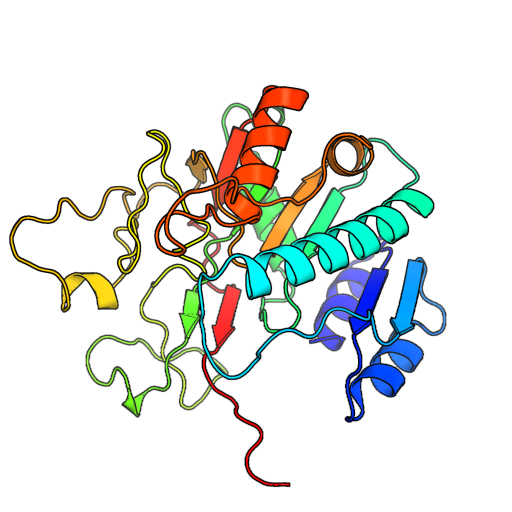1 -2.698 -0.586 1.00 90.06 194 PRO A O 1
ATOM 1542 N N . ALA A 1 195 ? 20.452 -4.048 -1.607 1.00 89.06 195 ALA A N 1
ATOM 1543 C CA . ALA A 1 195 ? 19.687 -5.283 -1.384 1.00 89.06 195 ALA A CA 1
ATOM 1544 C C . ALA A 1 195 ? 19.784 -5.824 0.054 1.00 89.06 195 ALA A C 1
ATOM 1546 O O . ALA A 1 195 ? 18.989 -6.678 0.429 1.00 89.06 195 ALA A O 1
ATOM 1547 N N . ASP A 1 196 ? 20.763 -5.356 0.821 1.00 90.25 196 ASP A N 1
ATOM 1548 C CA . ASP A 1 196 ? 21.072 -5.745 2.199 1.00 90.25 196 ASP A CA 1
ATOM 1549 C C . ASP A 1 196 ? 20.338 -4.897 3.254 1.00 90.25 196 ASP A C 1
ATOM 1551 O O . ASP A 1 196 ? 20.399 -5.205 4.441 1.00 90.25 196 ASP A O 1
ATOM 1555 N N . GLN A 1 197 ? 19.604 -3.857 2.845 1.00 92.19 197 GLN A N 1
ATOM 1556 C CA . GLN A 1 197 ? 18.793 -3.044 3.755 1.00 92.19 197 GLN A CA 1
ATOM 1557 C C . GLN A 1 197 ? 17.398 -3.643 3.950 1.00 92.19 197 GLN A C 1
ATOM 1559 O O . GLN A 1 197 ? 16.541 -3.489 3.086 1.00 92.19 197 GLN A O 1
ATOM 1564 N N . SER A 1 198 ? 17.129 -4.271 5.096 1.00 94.00 198 SER A N 1
ATOM 1565 C CA . SER A 1 198 ? 15.812 -4.863 5.392 1.00 94.00 198 SER A CA 1
ATOM 1566 C C . SER A 1 198 ? 14.678 -3.835 5.476 1.00 94.00 198 SER A C 1
ATOM 1568 O O . SER A 1 198 ? 13.570 -4.113 5.017 1.00 94.00 198 SER A O 1
ATOM 1570 N N . ILE A 1 199 ? 14.957 -2.651 6.029 1.00 97.06 199 ILE A N 1
ATOM 1571 C CA . ILE A 1 199 ? 14.019 -1.530 6.176 1.00 97.06 199 ILE A CA 1
ATOM 1572 C C . ILE A 1 199 ? 14.626 -0.320 5.475 1.00 97.06 199 ILE A C 1
ATOM 1574 O O . ILE A 1 199 ? 15.787 0.014 5.703 1.00 97.06 199 ILE A O 1
ATOM 1578 N N . VAL A 1 200 ? 13.848 0.320 4.607 1.00 96.06 200 VAL A N 1
ATOM 1579 C CA . VAL A 1 200 ? 14.314 1.432 3.772 1.00 96.06 200 VAL A CA 1
ATOM 1580 C C . VAL A 1 200 ? 13.437 2.643 3.998 1.00 96.06 200 VAL A C 1
ATOM 1582 O O . VAL A 1 200 ? 12.248 2.606 3.686 1.00 96.06 200 VAL A O 1
ATOM 1585 N N . ASP A 1 201 ? 14.035 3.729 4.471 1.00 97.25 201 ASP A N 1
ATOM 1586 C CA . ASP A 1 201 ? 13.370 5.019 4.579 1.00 97.25 201 ASP A CA 1
ATOM 1587 C C . ASP A 1 201 ? 13.098 5.637 3.204 1.00 97.25 201 ASP A C 1
ATOM 1589 O O . ASP A 1 201 ? 13.962 5.722 2.323 1.00 97.25 201 ASP A O 1
ATOM 1593 N N . VAL A 1 202 ? 11.858 6.080 3.020 1.00 96.56 202 VAL A N 1
ATOM 1594 C CA . VAL A 1 202 ? 11.356 6.650 1.771 1.00 96.56 202 VAL A CA 1
ATOM 1595 C C . VAL A 1 202 ? 10.474 7.854 2.063 1.00 96.56 202 VAL A C 1
ATOM 1597 O O . VAL A 1 202 ? 9.905 8.000 3.143 1.00 96.56 202 VAL A O 1
ATOM 1600 N N . THR A 1 203 ? 10.321 8.739 1.082 1.00 96.44 203 THR A N 1
ATOM 1601 C CA . THR A 1 203 ? 9.377 9.861 1.212 1.00 96.44 203 THR A CA 1
ATOM 1602 C C . THR A 1 203 ? 7.966 9.468 0.781 1.00 96.44 203 THR A C 1
ATOM 1604 O O . THR A 1 203 ? 6.999 10.078 1.249 1.00 96.44 203 THR A O 1
ATOM 1607 N N . ALA A 1 204 ? 7.841 8.439 -0.067 1.00 95.94 204 ALA A N 1
ATOM 1608 C CA . ALA A 1 204 ? 6.576 7.812 -0.427 1.00 95.94 204 ALA A CA 1
ATOM 1609 C C . ALA A 1 204 ? 6.768 6.379 -0.947 1.00 95.94 204 ALA A C 1
ATOM 1611 O O . ALA A 1 204 ? 7.686 6.108 -1.723 1.00 95.94 204 ALA A O 1
ATOM 1612 N N . ALA A 1 205 ? 5.869 5.484 -0.548 1.00 95.19 205 ALA A N 1
ATOM 1613 C CA . ALA A 1 205 ? 5.708 4.135 -1.081 1.00 95.19 205 ALA A CA 1
ATOM 1614 C C . ALA A 1 205 ? 4.319 3.607 -0.688 1.00 95.19 205 ALA A C 1
ATOM 1616 O O . ALA A 1 205 ? 3.768 4.013 0.334 1.00 95.19 205 ALA A O 1
ATOM 1617 N N . TYR A 1 206 ? 3.751 2.710 -1.490 1.00 92.88 206 TYR A N 1
ATOM 1618 C CA . TYR A 1 206 ? 2.472 2.064 -1.178 1.00 92.88 206 TYR A CA 1
ATOM 1619 C C . TYR A 1 206 ? 2.507 0.593 -1.573 1.00 92.88 206 TYR A C 1
ATOM 1621 O O . TYR A 1 206 ? 2.216 -0.267 -0.747 1.00 92.88 206 TYR A O 1
ATOM 1629 N N . GLY A 1 207 ? 2.907 0.298 -2.816 1.00 88.00 207 GLY A N 1
ATOM 1630 C CA . GLY A 1 207 ? 3.137 -1.073 -3.279 1.00 88.00 207 GLY A CA 1
ATOM 1631 C C . GLY A 1 207 ? 1.902 -1.970 -3.170 1.00 88.00 207 GLY A C 1
ATOM 1632 O O . GLY A 1 207 ? 2.040 -3.183 -3.081 1.00 88.00 207 GLY A O 1
ATOM 1633 N N . GLY A 1 208 ? 0.697 -1.400 -3.113 1.00 92.38 208 GLY A N 1
ATOM 1634 C CA . GLY A 1 208 ? -0.551 -2.147 -2.955 1.00 92.38 208 GLY A CA 1
ATOM 1635 C C . GLY A 1 208 ? -0.734 -2.841 -1.602 1.00 92.38 208 GLY A C 1
ATOM 1636 O O . GLY A 1 208 ? -1.745 -3.507 -1.425 1.00 92.38 208 GLY A O 1
ATOM 1637 N N . PHE A 1 209 ? 0.194 -2.715 -0.652 1.00 96.00 209 PHE A N 1
ATOM 1638 C CA . PHE A 1 209 ? 0.105 -3.340 0.669 1.00 96.00 209 PHE A CA 1
ATOM 1639 C C . PHE A 1 209 ? 0.853 -2.472 1.680 1.00 96.00 209 PHE A C 1
ATOM 1641 O O . PHE A 1 209 ? 2.087 -2.426 1.686 1.00 96.00 209 PHE A O 1
ATOM 1648 N N . ALA A 1 210 ? 0.099 -1.777 2.529 1.00 96.88 210 ALA A N 1
ATOM 1649 C CA . ALA A 1 210 ? 0.637 -0.846 3.503 1.00 96.88 210 ALA A CA 1
ATOM 1650 C C . ALA A 1 210 ? -0.054 -0.954 4.865 1.00 96.88 210 ALA A C 1
ATOM 1652 O O . ALA A 1 210 ? -1.278 -0.924 4.958 1.00 96.88 210 ALA A O 1
ATOM 1653 N N . LEU A 1 211 ? 0.743 -1.022 5.927 1.00 97.12 211 LEU A N 1
ATOM 1654 C CA . LEU A 1 211 ? 0.303 -1.133 7.311 1.00 97.12 211 LEU A CA 1
ATOM 1655 C C . LEU A 1 211 ? 0.617 0.159 8.077 1.00 97.12 211 LEU A C 1
ATOM 1657 O O . LEU A 1 211 ? 1.727 0.691 7.988 1.00 97.12 211 LEU A O 1
ATOM 1661 N N . LEU A 1 212 ? -0.367 0.669 8.817 1.00 96.06 212 LEU A N 1
ATOM 1662 C CA . LEU A 1 212 ? -0.279 1.916 9.578 1.00 96.06 212 LEU A CA 1
ATOM 1663 C C . LEU A 1 212 ? -0.947 1.759 10.950 1.00 96.06 212 LEU A C 1
ATOM 1665 O O . LEU A 1 212 ? -1.954 1.054 11.043 1.00 96.06 212 LEU A O 1
ATOM 1669 N N . PRO A 1 213 ? -0.484 2.453 12.002 1.00 94.81 213 PRO A N 1
ATOM 1670 C CA . PRO A 1 213 ? -1.261 2.600 13.226 1.00 94.81 213 PRO A CA 1
ATOM 1671 C C . PRO A 1 213 ? -2.620 3.250 12.929 1.00 94.81 213 PRO A C 1
ATOM 1673 O O . PRO A 1 213 ? -2.700 4.276 12.248 1.00 94.81 213 PRO A O 1
ATOM 1676 N N . SER A 1 214 ? -3.704 2.686 13.456 1.00 94.12 214 SER A N 1
ATOM 1677 C CA . SER A 1 214 ? -5.067 3.139 13.143 1.00 94.12 214 SER A CA 1
ATOM 1678 C C . SER A 1 214 ? -5.343 4.549 13.650 1.00 94.12 214 SER A C 1
ATOM 1680 O O . SER A 1 214 ? -6.107 5.274 13.022 1.00 94.12 214 SER A O 1
ATOM 1682 N N . TRP A 1 215 ? -4.669 4.995 14.715 1.00 92.56 215 TRP A N 1
ATOM 1683 C CA . TRP A 1 215 ? -4.784 6.378 15.190 1.00 92.56 215 TRP A CA 1
ATOM 1684 C C . TRP A 1 215 ? -4.338 7.406 14.133 1.00 92.56 215 TRP A C 1
ATOM 1686 O O . TRP A 1 215 ? -4.901 8.498 14.080 1.00 92.56 215 TRP A O 1
ATOM 1696 N N . ILE A 1 216 ? -3.388 7.057 13.251 1.00 93.88 216 ILE A N 1
ATOM 1697 C CA . ILE A 1 216 ? -2.971 7.910 12.124 1.00 93.88 216 ILE A CA 1
ATOM 1698 C C . ILE A 1 216 ? -4.090 7.980 11.082 1.00 93.88 216 ILE A C 1
ATOM 1700 O O . ILE A 1 216 ? -4.429 9.055 10.589 1.00 93.88 216 ILE A O 1
ATOM 1704 N N . VAL A 1 217 ? -4.693 6.832 10.765 1.00 92.38 217 VAL A N 1
ATOM 1705 C CA . VAL A 1 217 ? -5.812 6.727 9.818 1.00 92.38 217 VAL A CA 1
ATOM 1706 C C . VAL A 1 217 ? -7.043 7.492 10.312 1.00 92.38 217 VAL A C 1
ATOM 1708 O O . VAL A 1 217 ? -7.736 8.127 9.509 1.00 92.38 217 VAL A O 1
ATOM 1711 N N . SER A 1 218 ? -7.286 7.487 11.621 1.00 91.56 218 SER A N 1
ATOM 1712 C CA . SER A 1 218 ? -8.393 8.191 12.271 1.00 91.56 218 SER A 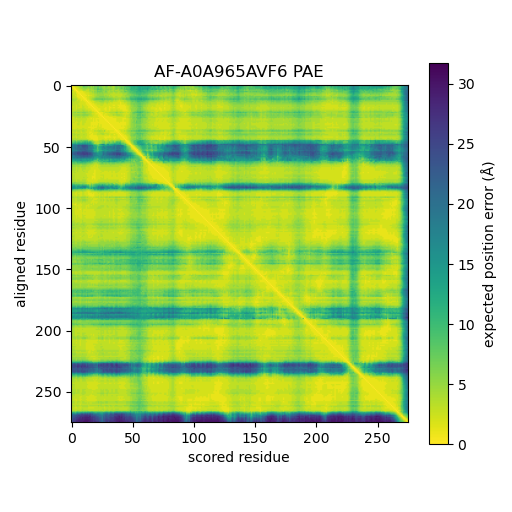CA 1
ATOM 1713 C C . SER A 1 218 ? -8.305 9.716 12.188 1.00 91.56 218 SER A C 1
ATOM 1715 O O . SER A 1 218 ? -9.327 10.377 12.362 1.00 91.56 218 SER A O 1
ATOM 1717 N N . ASP A 1 219 ? -7.141 10.297 11.872 1.00 92.75 219 ASP A N 1
ATOM 1718 C CA . ASP A 1 219 ? -7.022 11.744 11.685 1.00 92.75 219 ASP A CA 1
ATOM 1719 C C . ASP A 1 219 ? -7.775 12.186 10.413 1.00 92.75 219 ASP A C 1
ATOM 1721 O O . ASP A 1 219 ? -7.365 11.830 9.302 1.00 92.75 219 ASP A O 1
ATOM 1725 N N . PRO A 1 220 ? -8.846 12.999 10.519 1.00 92.31 220 PRO A N 1
ATOM 1726 C CA . PRO A 1 220 ? -9.662 13.397 9.372 1.00 92.31 220 PRO A CA 1
ATOM 1727 C C . PRO A 1 220 ? -8.911 14.271 8.361 1.00 92.31 220 PRO A C 1
ATOM 1729 O O . PRO A 1 220 ? -9.416 14.484 7.260 1.00 92.31 220 PRO A O 1
ATOM 1732 N N . ARG A 1 221 ? -7.719 14.781 8.699 1.00 94.69 221 ARG A N 1
ATOM 1733 C CA . ARG A 1 221 ? -6.859 15.563 7.797 1.00 94.69 221 ARG A CA 1
ATOM 1734 C C . ARG A 1 221 ? -6.049 14.671 6.855 1.00 94.69 221 ARG A C 1
ATOM 1736 O O . ARG A 1 221 ? -5.623 15.137 5.796 1.00 94.69 221 ARG A O 1
ATOM 1743 N N . LEU A 1 222 ? -5.857 13.395 7.194 1.00 95.31 222 LEU A N 1
ATOM 1744 C CA . LEU A 1 222 ? -5.142 12.443 6.351 1.00 95.31 222 LEU A CA 1
ATOM 1745 C C . LEU A 1 222 ? -6.067 11.910 5.252 1.00 95.31 222 LEU A C 1
ATOM 1747 O O . LEU A 1 222 ? -6.774 10.932 5.439 1.00 95.31 222 LEU A O 1
ATOM 1751 N N . ASN A 1 223 ? -6.088 12.549 4.089 1.00 93.81 223 ASN A N 1
ATOM 1752 C CA . ASN A 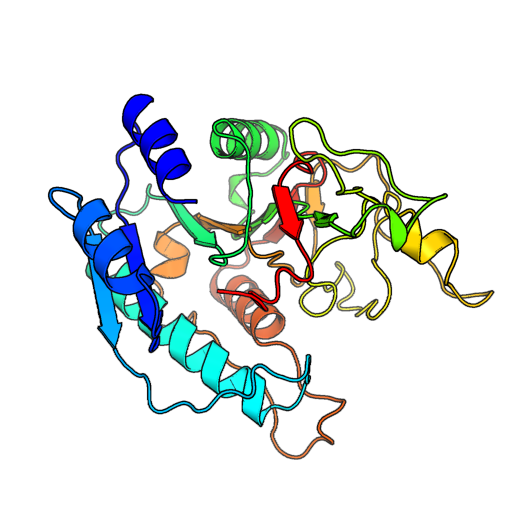1 223 ? -6.891 12.092 2.953 1.00 93.81 223 ASN A CA 1
ATOM 1753 C C . ASN A 1 223 ? -6.028 11.949 1.701 1.00 93.81 223 ASN A C 1
ATOM 1755 O O . ASN A 1 223 ? -5.046 12.672 1.518 1.00 93.81 223 ASN A O 1
ATOM 1759 N N . TRP A 1 224 ? -6.447 11.059 0.812 1.00 92.75 224 TRP A N 1
ATOM 1760 C CA . TRP A 1 224 ? -5.938 10.913 -0.542 1.00 92.75 224 TRP A CA 1
ATOM 1761 C C . TRP A 1 224 ? -6.282 12.148 -1.371 1.00 92.75 224 TRP A C 1
ATOM 1763 O O . TRP A 1 224 ? -7.391 12.681 -1.316 1.00 92.75 224 TRP A O 1
ATOM 1773 N N . SER A 1 225 ? -5.331 12.616 -2.164 1.00 89.38 225 SER A N 1
ATOM 1774 C CA . SER A 1 225 ? -5.534 13.712 -3.111 1.00 89.38 225 SER A CA 1
ATOM 1775 C C . SER A 1 225 ? -4.423 13.697 -4.140 1.00 89.38 225 SER A C 1
ATOM 1777 O O . SER A 1 225 ? -3.375 13.115 -3.898 1.00 89.38 225 SER A O 1
ATOM 1779 N N . THR A 1 226 ? -4.608 14.396 -5.246 1.00 82.62 226 THR A N 1
ATOM 1780 C CA . THR A 1 226 ? -3.558 14.620 -6.240 1.00 82.62 226 THR A CA 1
ATOM 1781 C C . THR A 1 226 ? -3.530 16.100 -6.610 1.00 82.62 226 THR A C 1
ATOM 1783 O O . THR A 1 226 ? -4.533 16.800 -6.443 1.00 82.62 226 THR A O 1
ATOM 1786 N N . TYR A 1 227 ? -2.384 16.584 -7.084 1.00 72.12 227 TYR A N 1
ATOM 1787 C CA . TYR A 1 227 ? -2.248 17.936 -7.612 1.00 72.12 227 TYR A CA 1
ATOM 1788 C C . TYR A 1 227 ? -2.322 17.906 -9.141 1.00 72.12 227 TYR A C 1
ATOM 1790 O O . TYR A 1 227 ? -1.486 17.296 -9.810 1.00 72.12 227 TYR A O 1
ATOM 1798 N N . SER A 1 228 ? -3.283 18.642 -9.692 1.00 63.41 228 SER A N 1
ATOM 1799 C CA . SER A 1 228 ? -3.147 19.279 -11.000 1.00 63.41 228 SER A CA 1
ATOM 1800 C C . SER A 1 228 ? -3.840 20.632 -10.914 1.00 63.41 228 SER A C 1
ATOM 1802 O O . SER A 1 228 ? -5.065 20.712 -10.943 1.00 63.41 228 SER A O 1
ATOM 1804 N N . GLY A 1 229 ? -3.060 21.684 -10.691 1.00 46.50 229 GLY A N 1
ATOM 1805 C CA . GLY A 1 229 ? -3.571 23.044 -10.855 1.00 46.50 229 GLY A CA 1
ATOM 1806 C C . GLY A 1 229 ? -3.607 23.367 -12.340 1.00 46.50 229 GLY A C 1
ATOM 1807 O O . GLY A 1 229 ? -4.661 23.328 -12.946 1.00 46.50 229 GLY A O 1
ATOM 1808 N N . ASP A 1 230 ? -2.425 23.535 -12.938 1.00 48.50 230 ASP A N 1
ATOM 1809 C CA . ASP A 1 230 ? -2.262 23.986 -14.332 1.00 48.50 230 ASP A CA 1
ATOM 1810 C C . ASP A 1 230 ? -1.010 23.381 -15.001 1.00 48.50 230 ASP A C 1
ATOM 1812 O O . ASP A 1 230 ? -0.453 23.911 -15.962 1.00 48.50 230 ASP A O 1
ATOM 1816 N N . LEU A 1 231 ? -0.492 22.281 -14.450 1.00 51.22 231 LEU A N 1
ATOM 1817 C CA . LEU A 1 231 ? 0.694 21.614 -14.984 1.00 51.22 231 LEU A CA 1
ATOM 1818 C C . LEU A 1 231 ? 0.288 20.630 -16.097 1.00 51.22 231 LEU A C 1
ATOM 1820 O O . LEU A 1 231 ? -0.740 19.968 -15.955 1.00 51.22 231 LEU A O 1
ATOM 1824 N N . PRO A 1 232 ? 1.099 20.470 -17.165 1.00 55.72 232 PRO A N 1
ATOM 1825 C CA . PRO A 1 232 ? 0.879 19.431 -18.171 1.00 55.72 232 PRO A CA 1
ATOM 1826 C C . PRO A 1 232 ? 0.648 18.069 -17.505 1.00 55.72 232 PRO A C 1
ATOM 1828 O O . PRO A 1 232 ? 1.348 17.758 -16.542 1.00 55.72 232 PRO A O 1
ATOM 1831 N N . GLU A 1 233 ? -0.272 17.243 -18.022 1.00 52.16 233 GLU A N 1
ATOM 1832 C CA . GLU A 1 233 ? -0.677 15.947 -17.429 1.00 52.16 233 GLU A CA 1
ATOM 1833 C C . GLU A 1 233 ? 0.504 15.041 -17.025 1.00 52.16 233 GLU A C 1
ATOM 1835 O O . GLU A 1 233 ? 0.418 14.274 -16.069 1.00 52.16 233 GLU A O 1
ATOM 1840 N N . ALA A 1 234 ? 1.647 15.178 -17.703 1.00 54.34 234 ALA A N 1
ATOM 1841 C CA . ALA A 1 234 ? 2.904 14.500 -17.390 1.00 54.34 234 ALA A CA 1
ATOM 1842 C C . ALA A 1 234 ? 3.561 14.910 -16.049 1.00 54.34 234 ALA A C 1
ATOM 1844 O O . ALA A 1 234 ? 4.601 14.359 -15.690 1.00 54.34 234 ALA A O 1
ATOM 1845 N N . ARG A 1 235 ? 3.007 15.887 -15.319 1.00 58.53 235 ARG A N 1
ATOM 1846 C CA . ARG A 1 235 ? 3.543 16.417 -14.052 1.00 58.53 235 ARG A CA 1
ATOM 1847 C C . ARG A 1 235 ? 2.614 16.220 -12.851 1.00 58.53 235 ARG A C 1
ATOM 1849 O O . ARG A 1 235 ? 2.952 16.679 -11.761 1.00 58.53 235 ARG A O 1
ATOM 1856 N N . SER A 1 236 ? 1.475 15.546 -13.013 1.00 65.00 236 SER A N 1
ATOM 1857 C CA . SER A 1 236 ? 0.623 15.192 -11.874 1.00 65.00 236 SER A CA 1
ATOM 1858 C C . SER A 1 236 ? 1.347 14.227 -10.935 1.00 65.00 236 SER A C 1
ATOM 1860 O O . SER A 1 236 ? 1.907 13.215 -11.360 1.00 65.00 236 SER A O 1
ATOM 1862 N N . LEU A 1 237 ? 1.336 14.542 -9.638 1.00 74.56 237 LEU A N 1
ATOM 1863 C CA . LEU A 1 237 ? 1.844 13.633 -8.616 1.00 74.56 237 LEU A CA 1
ATOM 1864 C C . LEU A 1 237 ? 0.806 12.553 -8.319 1.00 74.56 237 LEU A C 1
ATOM 1866 O O . LEU A 1 237 ? -0.385 12.836 -8.175 1.00 74.56 237 LEU A O 1
ATOM 1870 N N . CYS A 1 238 ? 1.288 11.320 -8.191 1.00 83.25 238 CYS A N 1
ATOM 1871 C CA . CYS A 1 238 ? 0.499 10.201 -7.708 1.00 83.25 238 CYS A CA 1
ATOM 1872 C C . CYS A 1 238 ? -0.103 10.524 -6.333 1.00 83.25 238 CYS A C 1
ATOM 1874 O O . CYS A 1 238 ? 0.556 11.096 -5.463 1.00 83.25 238 CYS A O 1
ATOM 1876 N N . GLU A 1 239 ? -1.354 10.142 -6.136 1.00 89.06 239 GLU A N 1
ATOM 1877 C CA . GLU A 1 239 ? -2.105 10.286 -4.900 1.00 89.06 239 GLU A CA 1
ATOM 1878 C C . GLU A 1 239 ? -1.419 9.645 -3.691 1.00 89.06 239 GLU A C 1
ATOM 1880 O O . GLU A 1 239 ? -1.529 10.175 -2.585 1.00 89.06 239 GLU A O 1
ATOM 1885 N N . HIS A 1 240 ? -0.660 8.561 -3.896 1.00 92.06 240 HIS A N 1
ATOM 1886 C CA . HIS A 1 240 ? 0.133 7.933 -2.837 1.00 92.06 240 HIS A CA 1
ATOM 1887 C C . HIS A 1 240 ? 1.247 8.844 -2.335 1.00 92.06 240 HIS A C 1
ATOM 1889 O O . HIS A 1 240 ? 1.471 8.914 -1.131 1.00 92.06 240 HIS A O 1
ATOM 1895 N N . VAL A 1 241 ? 1.891 9.608 -3.225 1.00 92.38 241 VAL A N 1
ATOM 1896 C CA . VAL A 1 241 ? 2.944 10.558 -2.832 1.00 92.38 241 VAL A CA 1
ATOM 1897 C C . VAL A 1 241 ? 2.373 11.618 -1.897 1.00 92.38 241 VAL A C 1
ATOM 1899 O O . VAL A 1 241 ? 2.976 11.918 -0.870 1.00 92.38 241 VAL A O 1
ATOM 1902 N N . ILE A 1 242 ? 1.188 12.146 -2.213 1.00 92.19 242 ILE A N 1
ATOM 1903 C CA . ILE A 1 242 ? 0.554 13.187 -1.395 1.00 92.19 242 ILE A CA 1
ATOM 1904 C C . ILE A 1 242 ? 0.013 12.621 -0.083 1.00 92.19 242 ILE A C 1
ATOM 1906 O O . ILE A 1 242 ? 0.091 13.287 0.946 1.00 92.19 242 ILE A O 1
ATOM 1910 N N . PHE A 1 243 ? -0.498 11.390 -0.094 1.00 95.56 243 PHE A N 1
ATOM 1911 C CA . PHE A 1 243 ? -0.911 10.701 1.125 1.00 95.56 243 PHE A CA 1
ATOM 1912 C C . PHE A 1 243 ? 0.269 10.507 2.090 1.00 95.56 243 PHE A C 1
ATOM 1914 O O . PHE A 1 243 ? 0.175 10.897 3.254 1.00 95.56 243 PHE A O 1
ATOM 1921 N N . CYS A 1 244 ? 1.399 9.981 1.603 1.00 97.12 244 CYS A N 1
ATOM 1922 C CA . CYS A 1 244 ? 2.611 9.804 2.404 1.00 97.12 244 CYS A CA 1
ATOM 1923 C C . CYS A 1 244 ? 3.182 11.141 2.894 1.00 97.12 244 CYS A C 1
ATOM 1925 O O . CYS A 1 244 ? 3.616 11.234 4.038 1.00 97.12 244 CYS A O 1
ATOM 1927 N N . ASP A 1 245 ? 3.174 12.184 2.061 1.00 95.81 245 ASP A N 1
ATOM 1928 C CA . ASP A 1 245 ? 3.619 13.519 2.468 1.00 95.81 245 ASP A CA 1
ATOM 1929 C C . ASP A 1 245 ? 2.765 14.081 3.609 1.00 95.81 245 ASP A C 1
ATOM 1931 O O . ASP A 1 245 ? 3.301 14.441 4.655 1.00 95.81 245 ASP A O 1
ATOM 1935 N N . ARG A 1 246 ? 1.433 14.029 3.480 1.00 96.50 246 ARG A N 1
ATOM 1936 C CA . ARG A 1 246 ? 0.513 14.445 4.549 1.00 96.50 246 ARG A CA 1
ATOM 1937 C C . ARG A 1 246 ? 0.706 13.647 5.825 1.00 96.50 246 ARG A C 1
ATOM 1939 O O . ARG A 1 246 ? 0.706 14.241 6.898 1.00 96.50 246 ARG A O 1
ATOM 1946 N N . LEU A 1 247 ? 0.886 12.330 5.727 1.00 97.69 247 LEU A N 1
ATOM 1947 C CA . LEU A 1 247 ? 1.183 11.494 6.887 1.00 97.69 247 LEU A CA 1
ATOM 1948 C C . LEU A 1 247 ? 2.433 11.999 7.608 1.00 97.69 247 LEU A C 1
ATOM 1950 O O . LEU A 1 247 ? 2.376 12.241 8.815 1.00 97.69 247 LEU A O 1
ATOM 1954 N N . ARG A 1 248 ? 3.537 12.212 6.880 1.00 97.69 248 ARG A N 1
ATOM 1955 C CA . ARG A 1 248 ? 4.796 12.716 7.451 1.00 97.69 248 ARG A CA 1
ATOM 1956 C C . ARG A 1 248 ? 4.615 14.100 8.074 1.00 97.69 248 ARG A C 1
ATOM 1958 O O . ARG A 1 248 ? 5.061 14.316 9.194 1.00 97.69 248 ARG A O 1
ATOM 1965 N N . THR A 1 249 ? 3.916 15.017 7.405 1.00 97.38 249 THR A N 1
ATOM 1966 C CA . THR A 1 249 ? 3.658 16.373 7.921 1.00 97.38 249 THR A CA 1
ATOM 1967 C C . THR A 1 249 ? 2.788 16.375 9.177 1.00 97.38 249 THR A C 1
ATOM 1969 O O . THR A 1 249 ? 3.067 17.124 10.107 1.00 97.38 249 THR A O 1
ATOM 1972 N N . LEU A 1 250 ? 1.732 15.559 9.218 1.00 97.50 250 LEU A N 1
ATOM 1973 C CA . LEU A 1 250 ? 0.792 15.529 10.342 1.00 97.50 250 LEU A CA 1
ATOM 1974 C C . LEU A 1 250 ? 1.377 14.848 11.581 1.00 97.50 250 LEU A C 1
ATOM 1976 O O . LEU A 1 250 ? 1.026 15.217 12.699 1.00 97.50 250 LEU A O 1
ATOM 1980 N N . THR A 1 251 ? 2.233 13.844 11.386 1.00 97.38 251 THR A N 1
ATOM 1981 C CA . THR A 1 251 ? 2.658 12.941 12.467 1.00 97.38 251 THR A CA 1
ATOM 1982 C C . THR A 1 251 ? 4.143 13.046 12.817 1.00 97.38 251 THR A C 1
ATOM 1984 O O . THR A 1 251 ? 4.547 12.576 13.878 1.00 97.38 251 THR A O 1
ATOM 1987 N N . GLY A 1 252 ? 4.971 13.608 11.929 1.00 97.75 252 GLY A N 1
ATOM 1988 C CA . GLY A 1 252 ? 6.433 13.575 12.037 1.00 97.75 252 GLY A CA 1
ATOM 1989 C C . GLY A 1 252 ? 7.042 12.174 11.891 1.00 97.75 252 GLY A C 1
ATOM 1990 O O . GLY A 1 252 ? 8.228 11.997 12.160 1.00 97.75 252 GLY A O 1
ATOM 1991 N N . LYS A 1 253 ? 6.248 11.166 11.508 1.00 98.25 253 LYS A N 1
ATOM 1992 C CA . LYS A 1 253 ? 6.676 9.765 11.426 1.00 98.25 253 LYS A CA 1
ATOM 1993 C C . LYS A 1 253 ? 7.315 9.435 10.077 1.00 98.25 253 LYS A C 1
ATOM 1995 O O . LYS A 1 253 ? 7.040 10.082 9.071 1.00 98.25 253 LYS A O 1
ATOM 2000 N N . ARG A 1 254 ? 8.140 8.391 10.055 1.00 98.31 254 ARG A N 1
ATOM 2001 C CA . ARG A 1 254 ? 8.790 7.821 8.868 1.00 98.31 254 ARG A CA 1
ATOM 2002 C C . ARG A 1 254 ? 7.810 7.009 8.021 1.00 98.31 254 ARG A C 1
ATOM 2004 O O . ARG A 1 254 ? 6.847 6.436 8.537 1.00 98.31 254 ARG A O 1
ATOM 2011 N N . VAL A 1 255 ? 8.105 6.923 6.727 1.00 98.50 255 VAL A N 1
ATOM 2012 C CA . VAL A 1 255 ? 7.497 5.964 5.796 1.00 98.50 255 VAL A CA 1
ATOM 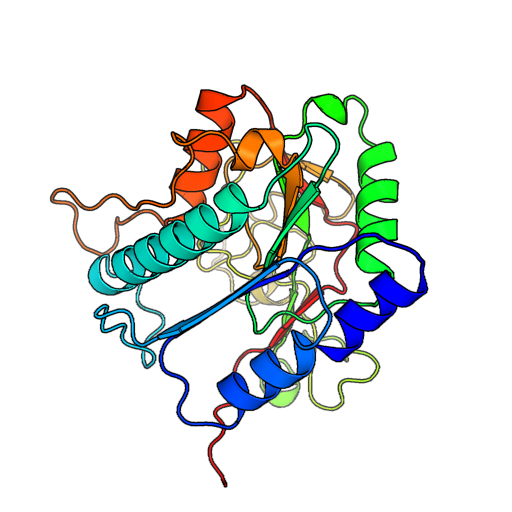2013 C C . VAL A 1 255 ? 8.605 5.026 5.345 1.00 98.50 255 VAL A C 1
ATOM 2015 O O . VAL A 1 255 ? 9.675 5.493 4.955 1.00 98.50 255 VAL A O 1
ATOM 2018 N N . VAL A 1 256 ? 8.357 3.719 5.400 1.00 98.19 256 VAL A N 1
ATOM 2019 C CA . VAL A 1 256 ? 9.382 2.716 5.093 1.00 98.19 256 VAL A CA 1
ATOM 2020 C C . VAL A 1 256 ? 8.906 1.665 4.092 1.00 98.19 256 VAL A C 1
ATOM 2022 O O . VAL A 1 256 ? 7.709 1.385 3.967 1.00 98.19 256 VAL A O 1
ATOM 2025 N N . VAL A 1 257 ? 9.865 1.060 3.391 1.00 97.75 257 VAL A N 1
ATOM 2026 C CA . VAL A 1 257 ? 9.682 -0.174 2.616 1.00 97.75 257 VAL A CA 1
ATOM 2027 C C . VAL A 1 257 ? 10.406 -1.317 3.321 1.00 97.75 257 VAL A C 1
ATOM 2029 O O . VAL A 1 257 ? 11.611 -1.236 3.557 1.00 97.75 257 VAL A O 1
ATOM 2032 N N . LEU A 1 258 ? 9.685 -2.393 3.625 1.00 97.69 258 LEU A N 1
ATOM 2033 C CA . LEU A 1 258 ? 10.217 -3.622 4.211 1.00 97.69 258 LEU A CA 1
ATOM 2034 C C . LEU A 1 258 ? 10.722 -4.540 3.086 1.00 97.69 258 LEU A C 1
ATOM 2036 O O . LEU A 1 258 ? 9.974 -5.354 2.546 1.00 97.69 258 LEU A O 1
ATOM 2040 N N . GLN A 1 259 ? 11.992 -4.395 2.700 1.00 95.31 259 GLN A N 1
ATOM 2041 C CA . GLN A 1 259 ? 12.621 -5.178 1.623 1.00 95.31 259 GLN A CA 1
ATOM 2042 C C . GLN A 1 259 ? 12.780 -6.667 1.930 1.00 95.31 259 GLN A C 1
ATOM 2044 O O . GLN A 1 259 ? 12.888 -7.465 0.996 1.00 95.31 259 GLN A O 1
ATOM 2049 N N . ALA A 1 260 ? 12.822 -7.029 3.213 1.00 94.56 260 ALA A N 1
ATOM 2050 C CA . ALA A 1 260 ? 12.902 -8.418 3.661 1.00 94.56 260 ALA A CA 1
ATOM 2051 C C . ALA A 1 260 ? 11.607 -9.215 3.393 1.00 94.56 260 ALA A C 1
ATOM 2053 O O . ALA A 1 260 ? 11.594 -10.440 3.501 1.00 94.56 260 ALA A O 1
ATOM 2054 N N . ILE A 1 261 ? 10.519 -8.523 3.044 1.00 96.19 261 ILE A N 1
ATOM 2055 C CA . ILE A 1 261 ? 9.216 -9.115 2.745 1.00 96.19 261 ILE A CA 1
ATOM 2056 C C . ILE A 1 261 ? 8.928 -8.873 1.272 1.00 96.19 261 ILE A C 1
ATOM 2058 O O . ILE A 1 261 ? 8.477 -7.798 0.878 1.00 96.19 261 ILE A O 1
ATOM 2062 N N . ASP A 1 262 ? 9.252 -9.867 0.456 1.00 93.44 262 ASP A N 1
ATOM 2063 C CA . ASP A 1 262 ? 9.300 -9.770 -0.999 1.00 93.44 262 ASP A CA 1
ATOM 2064 C C . ASP A 1 262 ? 8.478 -10.841 -1.717 1.00 93.44 262 ASP A C 1
ATOM 2066 O O . ASP A 1 262 ? 8.445 -10.887 -2.939 1.00 93.44 262 ASP A O 1
ATOM 2070 N N . ASP A 1 263 ? 7.778 -11.692 -0.989 1.00 92.69 263 ASP A N 1
ATOM 2071 C CA . ASP A 1 263 ? 6.849 -12.694 -1.503 1.00 92.69 263 ASP A CA 1
ATOM 2072 C C . ASP A 1 263 ? 5.393 -12.207 -1.508 1.00 92.69 263 ASP A C 1
ATOM 2074 O O . ASP A 1 263 ? 4.432 -12.977 -1.531 1.00 92.69 263 ASP A O 1
ATOM 2078 N N . VAL A 1 264 ? 5.243 -10.885 -1.538 1.00 94.38 264 VAL A N 1
ATOM 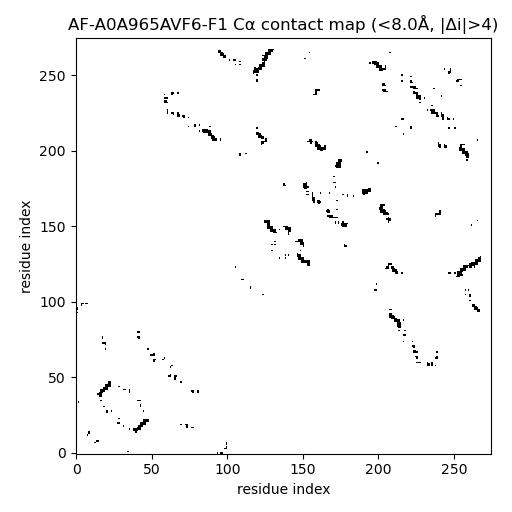2079 C CA . VAL A 1 264 ? 3.994 -10.190 -1.829 1.00 94.38 264 VAL A CA 1
ATOM 2080 C C . VAL A 1 264 ? 4.010 -9.817 -3.302 1.00 94.38 264 VAL A C 1
ATOM 2082 O O . VAL A 1 264 ? 4.999 -9.290 -3.809 1.00 94.38 264 VAL A O 1
ATOM 2085 N N . TYR A 1 265 ? 2.930 -10.110 -4.015 1.00 93.38 265 TYR A N 1
ATOM 2086 C CA . TYR A 1 265 ? 2.922 -10.091 -5.469 1.00 93.38 265 TYR A CA 1
ATOM 2087 C C . TYR A 1 265 ? 1.744 -9.322 -6.038 1.00 93.38 265 TYR A C 1
ATOM 2089 O O . TYR A 1 265 ? 0.616 -9.445 -5.567 1.00 93.38 265 TYR A O 1
ATOM 2097 N N . ARG A 1 266 ? 2.003 -8.617 -7.138 1.00 91.69 266 ARG A N 1
ATOM 2098 C CA . ARG A 1 266 ? 0.982 -8.081 -8.035 1.00 91.69 266 ARG A CA 1
ATOM 2099 C C . ARG A 1 266 ? 1.209 -8.644 -9.430 1.00 91.69 266 ARG A C 1
ATOM 2101 O O . ARG A 1 266 ? 2.247 -8.383 -10.039 1.00 91.69 266 ARG A O 1
ATOM 2108 N N . ALA A 1 267 ? 0.246 -9.394 -9.956 1.00 84.62 267 ALA A N 1
ATOM 2109 C CA . ALA A 1 267 ? 0.354 -9.998 -11.283 1.00 84.62 267 ALA A CA 1
ATOM 2110 C C . ALA A 1 267 ? -0.179 -9.064 -12.378 1.00 84.62 267 ALA A C 1
ATOM 2112 O O . ALA A 1 267 ? -1.305 -8.576 -12.291 1.00 84.62 267 ALA A O 1
ATOM 2113 N N . GLU A 1 268 ? 0.611 -8.814 -13.427 1.00 69.12 268 GLU A N 1
ATOM 2114 C CA . GLU A 1 268 ? 0.126 -8.088 -14.604 1.00 69.12 268 GLU A CA 1
ATOM 2115 C C . GLU A 1 268 ? -0.584 -9.005 -15.592 1.00 69.12 268 GLU A C 1
ATOM 2117 O O . GLU A 1 268 ? 0.038 -9.855 -16.219 1.00 69.12 268 GLU A O 1
ATOM 2122 N N . GLY A 1 269 ? -1.882 -8.774 -15.802 1.00 55.88 269 GLY A N 1
ATOM 2123 C CA . GLY A 1 269 ? -2.569 -9.278 -16.989 1.00 55.88 269 GLY A CA 1
ATOM 2124 C C . GLY A 1 269 ? -3.161 -10.680 -16.873 1.00 55.88 269 GLY A C 1
ATOM 2125 O O . GLY A 1 269 ? -2.885 -11.535 -17.710 1.00 55.88 269 GLY A O 1
ATOM 2126 N N . VAL A 1 270 ? -4.109 -10.869 -15.955 1.00 43.19 270 VAL A N 1
ATOM 2127 C CA . VAL A 1 270 ? -5.283 -11.676 -16.311 1.00 43.19 270 VAL A CA 1
ATOM 2128 C C . VAL A 1 270 ? -6.328 -10.700 -16.845 1.00 43.19 270 VAL A C 1
ATOM 2130 O O . VAL A 1 270 ? -7.206 -10.242 -16.122 1.00 43.19 270 VAL A O 1
ATOM 2133 N N . SER A 1 271 ? -6.224 -10.316 -18.121 1.00 36.16 271 SER A N 1
ATOM 2134 C CA . SER A 1 271 ? -7.459 -9.965 -18.817 1.00 36.16 271 SER A CA 1
ATOM 2135 C C . SER A 1 271 ? -8.283 -11.245 -18.790 1.00 36.16 271 SER A C 1
ATOM 2137 O O . SER A 1 271 ? -7.877 -12.227 -19.413 1.00 36.16 271 SER A O 1
ATOM 2139 N N . ASN A 1 272 ? -9.388 -11.265 -18.045 1.00 31.48 272 ASN A N 1
ATOM 2140 C CA . ASN A 1 272 ? -10.424 -12.275 -18.226 1.00 31.48 272 ASN A CA 1
ATOM 2141 C C . ASN A 1 272 ? -10.994 -12.079 -19.637 1.00 31.48 272 ASN A C 1
ATOM 2143 O O . ASN A 1 272 ? -12.008 -11.424 -19.840 1.00 31.48 272 ASN A O 1
ATOM 2147 N N . ALA A 1 273 ? -10.267 -12.578 -20.626 1.00 28.95 273 ALA A N 1
ATOM 2148 C CA . ALA A 1 273 ? -10.664 -12.678 -22.010 1.00 28.95 273 ALA A CA 1
ATOM 2149 C C . ALA A 1 273 ? -10.814 -14.170 -22.292 1.00 28.95 273 ALA A C 1
ATOM 2151 O O . ALA A 1 273 ? -9.926 -14.762 -22.891 1.00 28.95 273 ALA A O 1
ATOM 2152 N N . SER A 1 274 ? -11.893 -14.744 -21.748 1.00 26.53 274 SER A N 1
ATOM 2153 C CA . SER A 1 274 ? -12.638 -15.912 -22.246 1.00 26.53 274 SER A CA 1
ATOM 2154 C C . SER A 1 274 ? -13.413 -16.560 -21.089 1.00 26.53 274 SER A C 1
ATOM 2156 O O . SER A 1 274 ? -12.944 -17.517 -20.470 1.00 26.53 274 SER A O 1
ATOM 2158 N N . GLY A 1 275 ? -14.578 -15.990 -20.782 1.00 27.44 275 GLY A N 1
ATOM 2159 C CA . GLY A 1 275 ? -15.763 -16.767 -20.425 1.00 27.44 275 GLY A CA 1
ATOM 2160 C C . GLY A 1 275 ? -16.655 -16.800 -21.655 1.00 27.44 275 GLY A C 1
ATOM 2161 O O . GLY A 1 275 ? -16.728 -15.733 -22.308 1.00 27.44 275 GLY A O 1
#

Nearest PDB structures (foldseek):
  3pwg-assembly1_C  TM=3.887E-01  e=3.666E+00  Escherichia coli O157:H7 str. EC4042

Mean predicted aligned error: 6.62 Å

Secondary structure (DSSP, 8-state):
-HHHHHHHHHTT----EEEEE----SSHHHHHHHHHTT-SEEEEE---S----SSS----HHHHHHHHHHHHHHHHHHHHH---TT-EEEEE-TTEE--TTHHHHHHHHHTTSS-GGGEEEEEE-PEEEEETTTSTTT-EEETTEEEEEEEEEES-TTT-EETT----TTS-SBTT-SHHHHSPPTT-----B-TT-SEEEEEE--TTEEEEEHHHHT-TT-------SSS-GGGPPPHHHHHHHHHHHHH--EEEEETT----EEE--------